Protein AF-A0A1F8RJN8-F1 (afdb_monomer_lite)

Secondary structure (DSSP, 8-state):
---------------PPPP---HHHHHHHHHHHHHHHHHHHHHHHHH---HHHHHHHHHHHHHHHHHHHSS----EE-HHHHHHHHHTT--HHHHHHHHHHHHHHHHHHHHHTTTTGGGGGS-HHHHHHHHHHHHHHHHHHHHHHHHS--SSS--EEEETTEEEEHHHHHHHHHHHHHHHHHHH-GGGHHHHHHHHHHHHHHHHH-SPP---------SSPPPPPHHHHHHHIIIIIHHHHHHIIIIIIIIHHHHHHHHHGGGGGG--HHHHHHHHHHHHHHHHHHT---EE--HHHHHTT-

Sequence (302 aa):
MQTKARVPTFERASSLPRPRFTLAELSGAIADLGVLLPITLALVTLNGLNATSALVGVGLVYFLTAFVYRLPVPVQPLKSLASTALALGLSVQVIAAGAWWMAAVLGLIALTNLARPLAGLFPRAVVRGIQLGLGALLVVSAWKMVFGQDASLTESVTLPGFSLPWTIVVAVGALLLLLLTLWRWPSVSGLVVVLFGVGVAVYVHGVPHLELSPAWPVLLAPFPRAADFWAALTLLALPQVPLTLANAVYATSDAAQQYFKEQAVRVTPRRLTATMAVGNILAAATGGVPVCHGSGGLTAHY

Structure (mmCIF, N/CA/C/O backbone):
data_AF-A0A1F8RJN8-F1
#
_entry.id   AF-A0A1F8RJN8-F1
#
loop_
_atom_site.group_PDB
_atom_site.id
_atom_site.type_symbol
_atom_site.label_atom_id
_atom_site.label_alt_id
_atom_site.label_comp_id
_atom_site.label_asym_id
_atom_site.label_entity_id
_atom_site.label_seq_id
_atom_site.pdbx_PDB_ins_code
_atom_site.Cartn_x
_atom_site.Cartn_y
_atom_site.Cartn_z
_atom_site.occupancy
_atom_site.B_iso_or_equiv
_atom_site.auth_seq_id
_atom_site.auth_comp_id
_atom_site.auth_asym_id
_atom_site.auth_atom_id
_atom_site.pdbx_PDB_model_num
ATOM 1 N N . MET A 1 1 ? -29.986 29.908 41.074 1.00 40.88 1 MET A N 1
ATOM 2 C CA . MET A 1 1 ? -29.911 29.839 39.597 1.00 40.88 1 MET A CA 1
ATOM 3 C C . MET A 1 1 ? -28.929 28.737 39.217 1.00 40.88 1 MET A C 1
ATOM 5 O O . MET A 1 1 ? -27.731 28.963 39.256 1.00 40.88 1 MET A O 1
ATOM 9 N N . GLN A 1 2 ? -29.421 27.522 38.959 1.00 36.16 2 GLN A N 1
ATOM 10 C CA . GLN A 1 2 ? -28.605 26.400 38.484 1.00 36.16 2 GLN A CA 1
ATOM 11 C C . GLN A 1 2 ? -28.700 26.342 36.957 1.00 36.16 2 GLN A C 1
ATOM 13 O O . GLN A 1 2 ? -29.763 26.072 36.398 1.00 36.16 2 GLN A O 1
ATOM 18 N N . THR A 1 3 ? -27.595 26.625 36.278 1.00 40.69 3 THR A N 1
ATOM 19 C CA . THR A 1 3 ? -27.439 26.455 34.835 1.00 40.69 3 THR A CA 1
ATOM 20 C C . THR A 1 3 ? -27.337 24.963 34.521 1.00 40.69 3 THR A C 1
ATOM 22 O O . THR A 1 3 ? -26.289 24.343 34.677 1.00 40.69 3 THR A O 1
ATOM 25 N N . LYS A 1 4 ? -28.452 24.361 34.085 1.00 39.91 4 LYS A N 1
ATOM 26 C CA . LYS A 1 4 ? -28.455 23.031 33.460 1.00 39.91 4 LYS A CA 1
ATOM 27 C C . LYS A 1 4 ? -27.542 23.069 32.232 1.00 39.91 4 LYS A C 1
ATOM 29 O O . LYS A 1 4 ? -27.872 23.717 31.239 1.00 39.91 4 LYS A O 1
ATOM 34 N N . ALA A 1 5 ? -26.415 22.367 32.299 1.00 44.97 5 ALA A N 1
ATOM 35 C CA . ALA A 1 5 ? -25.588 22.081 31.137 1.00 44.97 5 ALA A CA 1
ATOM 36 C C . ALA A 1 5 ? -26.444 21.335 30.099 1.00 44.97 5 ALA A C 1
ATOM 38 O O . ALA A 1 5 ? -26.963 20.250 30.372 1.00 44.97 5 ALA A O 1
ATOM 39 N N . ARG A 1 6 ? -26.639 21.941 28.921 1.00 39.12 6 ARG A N 1
ATOM 40 C CA . ARG A 1 6 ? -27.252 21.264 27.775 1.00 39.12 6 ARG A CA 1
ATOM 41 C C . ARG A 1 6 ? -26.348 20.103 27.384 1.00 39.12 6 ARG A C 1
ATOM 43 O O . ARG A 1 6 ? -25.230 20.315 26.927 1.00 39.12 6 ARG A O 1
ATOM 50 N N . VAL A 1 7 ? -26.857 18.887 27.544 1.00 44.22 7 VAL A N 1
ATOM 51 C CA . VAL A 1 7 ? -26.329 17.710 26.854 1.00 44.22 7 VAL A CA 1
ATOM 52 C C . VAL A 1 7 ? -26.398 18.015 25.352 1.00 44.22 7 VAL A C 1
ATOM 54 O O . VAL A 1 7 ? -27.486 18.357 24.880 1.00 44.22 7 VAL A O 1
ATOM 57 N N . PRO A 1 8 ? -25.288 17.961 24.596 1.00 39.50 8 PRO A N 1
ATOM 58 C CA . PRO A 1 8 ? -25.350 18.134 23.156 1.00 39.50 8 PRO A CA 1
ATOM 59 C C . PRO A 1 8 ? -26.167 16.975 22.587 1.00 39.50 8 PRO A C 1
ATOM 61 O O . PRO A 1 8 ? -25.782 15.809 22.667 1.00 39.50 8 PRO A O 1
ATOM 64 N N . THR A 1 9 ? -27.343 17.294 22.060 1.00 39.69 9 THR A N 1
ATOM 65 C CA . THR A 1 9 ? -28.120 16.385 21.230 1.00 39.69 9 THR A CA 1
ATOM 66 C C . THR A 1 9 ? -27.286 16.073 20.000 1.00 39.69 9 THR A C 1
ATOM 68 O O . THR A 1 9 ? -27.082 16.948 19.163 1.00 39.69 9 THR A O 1
ATOM 71 N N . PHE A 1 10 ? -26.785 14.842 19.908 1.00 43.06 10 PHE A N 1
ATOM 72 C CA . PHE A 1 10 ? -26.261 14.296 18.663 1.00 43.06 10 PHE A CA 1
ATOM 73 C C . PHE A 1 10 ? -27.402 14.317 17.643 1.00 43.06 10 PHE A C 1
ATOM 75 O O . PHE A 1 10 ? -28.311 13.484 17.700 1.00 43.06 10 PHE A O 1
ATOM 82 N N . GLU A 1 11 ? -27.393 15.310 16.754 1.00 43.03 11 GLU A N 1
ATOM 83 C CA . GLU A 1 11 ? -28.232 15.299 15.564 1.00 43.03 11 GLU A CA 1
ATOM 84 C C . GLU A 1 11 ? -27.998 13.974 14.834 1.00 43.03 11 GLU A C 1
ATOM 86 O O 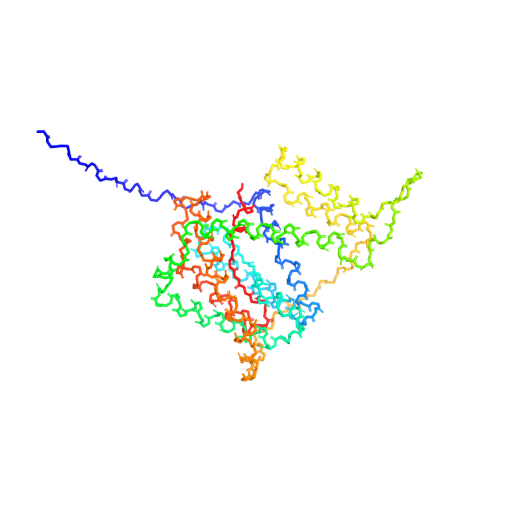. GLU A 1 11 ? -26.868 13.499 14.686 1.00 43.03 11 GLU A O 1
ATOM 91 N N . ARG A 1 12 ? -29.100 13.314 14.466 1.00 42.97 12 ARG A N 1
ATOM 92 C CA . ARG A 1 12 ? -29.077 12.039 13.750 1.00 42.97 12 ARG A CA 1
ATOM 93 C C . ARG A 1 12 ? -28.158 12.174 12.545 1.00 42.97 12 ARG A C 1
ATOM 95 O O . ARG A 1 12 ? -28.370 13.071 11.736 1.00 42.97 12 ARG A O 1
ATOM 102 N N . ALA A 1 13 ? -27.205 11.246 12.451 1.00 43.97 13 ALA A N 1
ATOM 103 C CA . ALA A 1 13 ? -26.274 11.075 11.346 1.00 43.97 13 ALA A CA 1
ATOM 104 C C . ALA A 1 13 ? -26.869 11.575 10.024 1.00 43.97 13 ALA A C 1
ATOM 106 O O . ALA A 1 13 ? -27.810 10.981 9.484 1.00 43.97 13 ALA A O 1
ATOM 107 N N . SER A 1 14 ? -26.307 12.682 9.543 1.00 51.75 14 SER A N 1
ATOM 108 C CA . SER A 1 14 ? -26.519 13.183 8.196 1.00 51.75 14 SER A CA 1
ATOM 109 C C . SER A 1 14 ? -26.343 12.019 7.213 1.00 51.75 14 SER A C 1
ATOM 111 O O . SER A 1 14 ? -25.462 11.168 7.361 1.00 51.75 14 SER A O 1
ATOM 113 N N . SER A 1 15 ? -27.275 11.901 6.266 1.00 58.50 15 SER A N 1
ATOM 114 C CA . SER A 1 15 ? -27.345 10.792 5.313 1.00 58.50 15 SER A CA 1
ATOM 115 C C . SER A 1 15 ? -25.970 10.485 4.715 1.00 58.50 15 SER A C 1
ATOM 117 O O . SER A 1 15 ? -25.320 11.390 4.191 1.00 58.50 15 SER A O 1
ATOM 119 N N . LEU A 1 16 ? -25.551 9.216 4.775 1.00 59.03 16 LEU A N 1
ATOM 120 C CA . LEU A 1 16 ? -24.288 8.751 4.192 1.00 59.03 16 LEU A CA 1
ATOM 121 C C . LEU A 1 16 ? -24.146 9.268 2.748 1.00 59.03 16 LEU A C 1
ATOM 123 O O . LEU A 1 16 ? -25.136 9.229 2.006 1.00 59.03 16 LEU A O 1
ATOM 127 N N . PRO A 1 17 ? -22.953 9.739 2.343 1.00 65.31 17 PRO A N 1
ATOM 128 C CA . PRO A 1 17 ? -22.745 10.302 1.016 1.00 65.31 17 PRO A CA 1
ATOM 129 C C . PRO A 1 17 ? -23.160 9.293 -0.062 1.00 65.31 17 PRO A C 1
ATOM 131 O O . PRO A 1 17 ? -22.843 8.103 0.012 1.00 65.31 17 PRO A O 1
ATOM 134 N N . ARG A 1 18 ? -23.913 9.767 -1.060 1.00 72.75 18 ARG A N 1
ATOM 135 C CA . ARG A 1 18 ? -24.246 8.963 -2.243 1.00 72.75 18 ARG A CA 1
ATOM 136 C C . ARG A 1 18 ? -22.978 8.752 -3.078 1.00 72.75 18 ARG A C 1
ATOM 138 O O . ARG A 1 18 ? -22.194 9.697 -3.172 1.00 72.75 18 ARG A O 1
ATOM 145 N N . PRO A 1 19 ? -22.790 7.576 -3.703 1.00 74.12 19 PRO A N 1
ATOM 146 C CA . PRO A 1 19 ? -21.681 7.364 -4.626 1.00 74.12 19 PRO A CA 1
ATOM 147 C C . PRO A 1 19 ? -21.745 8.393 -5.760 1.00 74.12 19 PRO A C 1
ATOM 149 O O . PRO A 1 19 ? -22.821 8.679 -6.292 1.00 74.12 19 PRO A O 1
ATOM 152 N N . ARG A 1 20 ? -20.592 8.973 -6.096 1.00 81.69 20 ARG A N 1
ATOM 153 C CA . ARG A 1 20 ? -20.424 9.954 -7.171 1.00 81.69 20 ARG A CA 1
ATOM 154 C C . ARG A 1 20 ? -19.393 9.408 -8.151 1.00 81.69 20 ARG A C 1
ATOM 156 O O . ARG A 1 20 ? -18.398 8.836 -7.732 1.00 81.69 20 ARG A O 1
ATOM 163 N N . PHE A 1 21 ? -19.625 9.610 -9.441 1.00 86.06 21 PHE A N 1
ATOM 164 C CA . PHE A 1 21 ? -18.691 9.230 -10.500 1.00 86.06 21 PHE A CA 1
ATOM 165 C C . PHE A 1 21 ? -18.279 10.501 -11.236 1.00 86.06 21 PHE A C 1
ATOM 167 O O . PHE A 1 21 ? -18.888 10.888 -12.228 1.00 86.06 21 PHE A O 1
ATOM 174 N N . THR A 1 22 ? -17.307 11.216 -10.670 1.00 91.19 22 THR A N 1
ATOM 175 C CA . THR A 1 22 ? -16.787 12.469 -11.232 1.00 91.19 22 THR A CA 1
ATOM 176 C C . THR A 1 22 ? -15.331 12.296 -11.646 1.00 91.19 22 THR A C 1
ATOM 178 O O . THR A 1 22 ? -14.661 11.363 -11.205 1.00 91.19 22 THR A O 1
ATOM 181 N N . LEU A 1 23 ? -14.810 13.225 -12.452 1.00 90.19 23 LEU A N 1
ATOM 182 C CA . LEU A 1 23 ? -13.378 13.259 -12.771 1.00 90.19 23 LEU A CA 1
ATOM 183 C C . LEU A 1 23 ? -12.503 13.412 -11.519 1.00 90.19 23 LEU A C 1
ATOM 185 O O . LEU A 1 23 ? -11.383 12.916 -11.509 1.00 90.19 23 LEU A O 1
ATOM 189 N N . ALA A 1 24 ? -13.024 14.044 -10.463 1.00 88.88 24 ALA A N 1
ATOM 190 C CA . ALA A 1 24 ? -12.327 14.150 -9.187 1.00 88.88 24 ALA A CA 1
ATOM 191 C C . ALA A 1 24 ? -12.186 12.784 -8.500 1.00 88.88 24 ALA A C 1
ATOM 193 O O . ALA A 1 24 ? -11.099 12.418 -8.067 1.00 88.88 24 ALA A O 1
ATOM 194 N N . GLU A 1 25 ? -13.262 11.993 -8.478 1.00 89.06 25 GLU A N 1
ATOM 195 C CA . GLU A 1 25 ? -13.245 10.631 -7.925 1.00 89.06 25 GLU A CA 1
ATOM 196 C C . GLU A 1 25 ? -12.337 9.703 -8.739 1.00 89.06 25 GLU A C 1
ATOM 198 O O . GLU A 1 25 ? -11.581 8.919 -8.169 1.00 89.06 25 GLU A O 1
ATOM 203 N N . LEU A 1 26 ? -12.354 9.831 -10.071 1.00 91.56 26 LEU A N 1
ATOM 204 C CA . LEU A 1 26 ? -11.447 9.089 -10.947 1.00 91.56 26 LEU A CA 1
ATOM 205 C C . LEU A 1 26 ? -9.981 9.479 -10.707 1.00 91.56 26 LEU A C 1
ATOM 207 O O . LEU A 1 26 ? -9.119 8.608 -10.621 1.00 91.56 26 LEU A O 1
ATOM 211 N N . SER A 1 27 ? -9.700 10.778 -10.582 1.00 91.75 27 SER A N 1
ATOM 212 C CA . SER A 1 27 ? -8.359 11.282 -10.283 1.00 91.75 27 SER A CA 1
ATOM 213 C C . SER A 1 27 ? -7.857 10.783 -8.931 1.00 91.75 27 SER A C 1
ATOM 215 O O . SER A 1 27 ? -6.722 10.321 -8.847 1.00 91.75 27 SER A O 1
ATOM 217 N N . GLY A 1 28 ? -8.703 10.807 -7.896 1.00 89.25 28 GLY A N 1
ATOM 218 C CA . GLY A 1 28 ? -8.364 10.267 -6.579 1.00 89.25 28 GLY A CA 1
ATOM 219 C C . GLY A 1 28 ? -8.100 8.762 -6.607 1.00 89.25 28 GLY A C 1
ATOM 220 O O . GLY A 1 28 ? -7.087 8.311 -6.078 1.00 89.25 28 GLY A O 1
ATOM 221 N N . ALA A 1 29 ? -8.936 7.997 -7.319 1.00 89.69 29 ALA A N 1
ATOM 222 C CA . ALA A 1 29 ? -8.738 6.559 -7.492 1.00 89.69 29 ALA A CA 1
ATOM 223 C C . ALA A 1 29 ? -7.402 6.238 -8.185 1.00 89.69 29 ALA A C 1
ATOM 225 O O . ALA A 1 29 ? -6.675 5.352 -7.747 1.00 89.69 29 ALA A O 1
ATOM 226 N N . ILE A 1 30 ? -7.043 6.982 -9.236 1.00 90.50 30 ILE A N 1
ATOM 227 C CA . ILE A 1 30 ? -5.757 6.825 -9.930 1.00 90.50 30 ILE A CA 1
ATOM 228 C C . ILE A 1 30 ? -4.582 7.226 -9.033 1.00 90.50 30 ILE A C 1
ATOM 230 O O . ILE A 1 30 ? -3.553 6.553 -9.031 1.00 90.50 30 ILE A O 1
ATOM 234 N N . ALA A 1 31 ? -4.725 8.293 -8.248 1.00 87.50 31 ALA A N 1
ATOM 235 C CA . ALA A 1 31 ? -3.690 8.727 -7.319 1.00 87.50 31 ALA A CA 1
ATOM 236 C C . ALA A 1 31 ? -3.428 7.690 -6.207 1.00 87.50 31 ALA A C 1
ATOM 238 O O . ALA A 1 31 ? -2.269 7.448 -5.866 1.00 87.50 31 ALA A O 1
ATOM 239 N N . ASP A 1 32 ? -4.460 7.011 -5.694 1.00 88.19 32 ASP A N 1
ATOM 240 C CA . ASP A 1 32 ? -4.301 5.925 -4.713 1.00 88.19 32 ASP A CA 1
ATOM 241 C C . ASP A 1 32 ? -3.524 4.716 -5.279 1.00 88.19 32 ASP A C 1
ATOM 243 O O . ASP A 1 32 ? -2.727 4.075 -4.582 1.00 88.19 32 ASP A O 1
ATOM 247 N N . LEU A 1 33 ? -3.650 4.456 -6.587 1.00 88.19 33 LEU A N 1
ATOM 248 C CA . LEU A 1 33 ? -2.875 3.415 -7.270 1.00 88.19 33 LEU A CA 1
ATOM 249 C C . LEU A 1 33 ? -1.367 3.713 -7.336 1.00 88.19 33 LEU A C 1
ATOM 251 O O . LEU A 1 33 ? -0.586 2.792 -7.585 1.00 88.19 33 LEU A O 1
ATOM 255 N N . GLY A 1 34 ? -0.937 4.953 -7.076 1.00 81.81 34 GLY A N 1
ATOM 256 C CA . GLY A 1 34 ? 0.450 5.399 -7.245 1.00 81.81 34 GLY A CA 1
ATOM 257 C C . GLY A 1 34 ? 1.484 4.619 -6.426 1.00 81.81 34 GLY A C 1
ATOM 258 O O . GLY A 1 34 ? 2.622 4.476 -6.859 1.00 81.81 34 GLY A O 1
ATOM 259 N N . VAL A 1 35 ? 1.102 4.061 -5.272 1.00 81.56 35 VAL A N 1
ATOM 260 C CA . VAL A 1 35 ? 1.973 3.169 -4.474 1.00 81.56 35 VAL A CA 1
ATOM 261 C C . VAL A 1 35 ? 1.685 1.696 -4.756 1.00 81.56 35 VAL A C 1
ATOM 263 O O . VAL A 1 35 ? 2.583 0.854 -4.701 1.00 81.56 35 VAL A O 1
ATOM 266 N N . LEU A 1 36 ? 0.430 1.376 -5.060 1.00 90.06 36 LEU A N 1
ATOM 267 C CA . LEU A 1 36 ? -0.019 0.015 -5.312 1.00 90.06 36 LEU A CA 1
ATOM 268 C C . LEU A 1 36 ? 0.649 -0.575 -6.550 1.00 90.06 36 LEU A C 1
ATOM 270 O O . LEU A 1 36 ? 1.191 -1.678 -6.464 1.00 90.06 36 LEU A O 1
ATOM 274 N N . LEU A 1 37 ? 0.624 0.146 -7.675 1.00 90.12 37 LEU A N 1
ATOM 275 C CA . LEU A 1 37 ? 1.119 -0.366 -8.951 1.00 90.12 37 LEU A CA 1
ATOM 276 C C . LEU A 1 37 ? 2.627 -0.639 -8.914 1.00 90.12 37 LEU A C 1
ATOM 278 O O . LEU A 1 37 ? 2.989 -1.778 -9.198 1.00 90.12 37 LEU A O 1
ATOM 282 N N . PRO A 1 38 ? 3.512 0.291 -8.496 1.00 87.75 38 PRO A N 1
ATOM 283 C CA . PRO A 1 38 ? 4.949 0.018 -8.490 1.00 87.75 38 PRO A CA 1
ATOM 284 C C . PRO A 1 38 ? 5.331 -1.175 -7.609 1.00 87.75 38 PRO A C 1
ATOM 286 O O . PRO A 1 38 ? 6.098 -2.031 -8.039 1.00 87.75 38 PRO A O 1
ATOM 289 N N . ILE A 1 39 ? 4.763 -1.276 -6.400 1.00 91.00 39 ILE A N 1
ATOM 290 C CA . ILE A 1 39 ? 5.074 -2.382 -5.483 1.00 91.00 39 ILE A CA 1
ATOM 291 C C . ILE A 1 39 ? 4.545 -3.710 -6.031 1.00 91.00 39 ILE A C 1
ATOM 293 O O . ILE A 1 39 ? 5.251 -4.715 -5.999 1.00 91.00 39 ILE A O 1
ATOM 297 N N . THR A 1 40 ? 3.310 -3.725 -6.536 1.00 95.06 40 THR A N 1
ATOM 298 C CA . THR A 1 40 ? 2.701 -4.952 -7.067 1.00 95.06 40 THR A CA 1
ATOM 299 C C . THR A 1 40 ? 3.445 -5.429 -8.307 1.00 95.06 40 THR A C 1
ATOM 301 O O . THR A 1 40 ? 3.767 -6.608 -8.394 1.00 95.06 40 THR A O 1
ATOM 304 N N . LEU A 1 41 ? 3.777 -4.523 -9.232 1.00 93.12 41 LEU A N 1
ATOM 305 C CA . LEU A 1 41 ? 4.552 -4.849 -10.427 1.00 93.12 41 LEU A CA 1
ATOM 306 C C . LEU A 1 41 ? 5.936 -5.386 -10.060 1.00 93.12 41 LEU A C 1
ATOM 308 O O . LEU A 1 41 ? 6.321 -6.421 -10.589 1.00 93.12 41 LEU A O 1
ATOM 312 N N . ALA A 1 42 ? 6.640 -4.758 -9.113 1.00 92.31 42 ALA A N 1
ATOM 313 C CA . ALA A 1 42 ? 7.940 -5.241 -8.653 1.00 92.31 42 ALA A CA 1
ATOM 314 C C . ALA A 1 42 ? 7.853 -6.648 -8.039 1.00 92.31 42 ALA A C 1
ATOM 316 O O . ALA A 1 42 ? 8.686 -7.502 -8.315 1.00 92.31 42 ALA A O 1
ATOM 317 N N . LEU A 1 43 ? 6.824 -6.924 -7.236 1.00 95.75 43 LEU A N 1
ATOM 318 C CA . LEU A 1 43 ? 6.611 -8.250 -6.655 1.00 95.75 43 LEU A CA 1
ATOM 319 C C . LEU A 1 43 ? 6.263 -9.310 -7.713 1.00 95.75 43 LEU A C 1
ATOM 321 O O . LEU A 1 43 ? 6.690 -10.459 -7.604 1.00 95.75 43 LEU A O 1
ATOM 325 N N . VAL A 1 44 ? 5.495 -8.939 -8.737 1.00 96.44 44 VAL A N 1
ATOM 326 C CA . VAL A 1 44 ? 5.182 -9.819 -9.871 1.00 96.44 44 VAL A CA 1
ATOM 327 C C . VAL A 1 44 ? 6.453 -10.148 -10.651 1.00 96.44 44 VAL A C 1
ATOM 329 O O . VAL A 1 44 ? 6.725 -11.318 -10.904 1.00 96.44 44 VAL A O 1
ATOM 332 N N . THR A 1 45 ? 7.249 -9.139 -11.006 1.00 95.38 45 THR A N 1
ATOM 333 C CA . THR A 1 45 ? 8.417 -9.318 -11.878 1.00 95.38 45 THR A CA 1
ATOM 334 C C . THR A 1 45 ? 9.618 -9.924 -11.161 1.00 95.38 45 THR A C 1
ATOM 336 O O . THR A 1 45 ? 10.328 -10.723 -11.763 1.00 95.38 45 THR A O 1
ATOM 339 N N . LEU A 1 46 ? 9.852 -9.573 -9.891 1.00 94.31 46 LEU A N 1
ATOM 340 C CA . LEU A 1 46 ? 11.060 -9.971 -9.157 1.00 94.31 46 LEU A CA 1
ATOM 341 C C . LEU A 1 46 ? 10.847 -11.164 -8.221 1.00 94.31 46 LEU A C 1
ATOM 343 O O . LEU A 1 46 ? 11.764 -11.960 -8.043 1.00 94.31 46 LEU A O 1
ATOM 347 N N . ASN A 1 47 ? 9.657 -11.320 -7.632 1.00 96.19 47 ASN A N 1
ATOM 348 C CA . ASN A 1 47 ? 9.353 -12.438 -6.728 1.00 96.19 47 ASN A CA 1
ATOM 349 C C . ASN A 1 47 ? 8.452 -13.507 -7.367 1.00 96.19 47 ASN A C 1
ATOM 351 O O . ASN A 1 47 ? 8.225 -14.548 -6.752 1.00 96.19 47 ASN A O 1
ATOM 355 N N . GLY A 1 48 ? 7.931 -13.271 -8.576 1.00 95.25 48 GLY A N 1
ATOM 356 C CA . GLY A 1 48 ? 7.091 -14.231 -9.296 1.00 95.25 48 GLY A CA 1
ATOM 357 C C . GLY A 1 48 ? 5.654 -14.320 -8.776 1.00 95.25 48 GLY A C 1
ATOM 358 O O . GLY A 1 48 ? 5.004 -15.354 -8.938 1.00 95.25 48 GLY A O 1
ATOM 359 N N . LEU A 1 49 ? 5.145 -13.266 -8.126 1.00 95.44 49 LEU A N 1
ATOM 360 C CA . LEU A 1 49 ? 3.735 -13.201 -7.737 1.00 95.44 49 LEU A CA 1
ATOM 361 C C . LEU A 1 49 ? 2.825 -13.238 -8.976 1.00 95.44 49 LEU A C 1
ATOM 363 O O . LEU A 1 49 ? 3.123 -12.638 -10.007 1.00 95.44 49 LEU A O 1
ATOM 367 N N . ASN A 1 50 ? 1.678 -13.911 -8.875 1.00 94.44 50 ASN A N 1
ATOM 368 C CA . ASN A 1 50 ? 0.723 -13.953 -9.978 1.00 94.44 50 ASN A CA 1
ATOM 369 C C . ASN A 1 50 ? -0.006 -12.602 -10.102 1.00 94.44 50 ASN A C 1
ATOM 371 O O . ASN A 1 50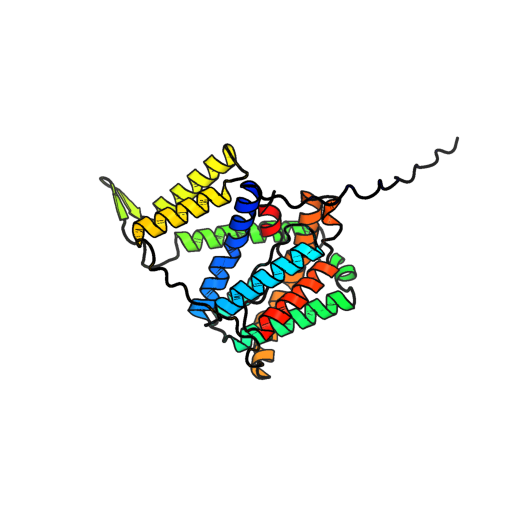 ? -0.732 -12.193 -9.193 1.00 94.44 50 ASN A O 1
ATOM 375 N N . ALA A 1 51 ? 0.167 -11.920 -11.239 1.00 94.69 51 ALA A N 1
ATOM 376 C CA . ALA A 1 51 ? -0.414 -10.598 -11.482 1.00 94.69 51 ALA A CA 1
ATOM 377 C C . ALA A 1 51 ? -1.948 -10.594 -11.382 1.00 94.69 51 ALA A C 1
ATOM 379 O O . ALA A 1 51 ? -2.527 -9.709 -10.750 1.00 94.69 51 ALA A O 1
ATOM 380 N N . THR A 1 52 ? -2.600 -11.610 -11.953 1.00 95.06 52 THR A N 1
ATOM 381 C CA . THR A 1 52 ? -4.060 -11.746 -11.943 1.00 95.06 52 THR A CA 1
ATOM 382 C C . THR A 1 52 ? -4.586 -11.903 -10.521 1.00 95.06 52 THR A C 1
ATOM 384 O O . THR A 1 52 ? -5.464 -11.148 -10.109 1.00 95.06 52 THR A O 1
ATOM 387 N N . SER A 1 53 ? -4.015 -12.816 -9.730 1.00 95.19 53 SER A N 1
ATOM 388 C CA . SER A 1 53 ? -4.360 -12.998 -8.316 1.00 95.19 53 SER A CA 1
ATOM 389 C C . SER A 1 53 ? -4.129 -11.733 -7.496 1.00 95.19 53 SER A C 1
ATOM 391 O O . SER A 1 53 ? -4.950 -11.401 -6.643 1.00 95.19 53 SER A O 1
ATOM 393 N N . ALA A 1 54 ? -3.030 -11.015 -7.741 1.00 95.44 54 ALA A N 1
ATOM 394 C CA . ALA A 1 54 ? -2.722 -9.787 -7.021 1.00 95.44 54 ALA A CA 1
ATOM 395 C C . ALA A 1 54 ? -3.757 -8.686 -7.301 1.00 95.44 54 ALA A C 1
ATOM 397 O O . ALA A 1 54 ? -4.336 -8.142 -6.360 1.00 95.44 54 ALA A O 1
ATOM 398 N N . LEU A 1 55 ? -4.034 -8.389 -8.574 1.00 95.00 55 LEU A N 1
ATOM 399 C CA . LEU A 1 55 ? -4.948 -7.312 -8.964 1.00 95.00 55 LEU A CA 1
ATOM 400 C C . LEU A 1 55 ? -6.412 -7.646 -8.660 1.00 95.00 55 LEU A C 1
ATOM 402 O O . LEU A 1 55 ? -7.127 -6.806 -8.111 1.00 95.00 55 LEU A O 1
ATOM 406 N N . VAL A 1 56 ? -6.854 -8.875 -8.950 1.00 95.00 56 VAL A N 1
ATOM 407 C CA . VAL A 1 56 ? -8.215 -9.322 -8.611 1.00 95.00 56 VAL A CA 1
ATOM 408 C C . VAL A 1 56 ? -8.400 -9.347 -7.096 1.00 95.00 56 VAL A C 1
ATOM 410 O O . VAL A 1 56 ? -9.405 -8.841 -6.603 1.00 95.00 56 VAL A O 1
ATOM 413 N N . GLY A 1 57 ? -7.423 -9.864 -6.344 1.00 95.19 57 GLY A N 1
ATOM 414 C CA . GLY A 1 57 ? -7.467 -9.892 -4.882 1.00 95.19 57 GLY A CA 1
ATOM 415 C C . GLY A 1 57 ? -7.609 -8.492 -4.283 1.00 95.19 57 GLY A C 1
ATOM 416 O O . GLY A 1 57 ? -8.513 -8.244 -3.489 1.00 95.19 57 GLY A O 1
ATOM 417 N N . VAL A 1 58 ? -6.780 -7.546 -4.726 1.00 95.88 58 VAL A N 1
ATOM 418 C CA . VAL A 1 58 ? -6.880 -6.133 -4.331 1.00 95.88 58 VAL A CA 1
ATOM 419 C C . VAL A 1 58 ? -8.250 -5.544 -4.685 1.00 95.88 58 VAL A C 1
ATOM 421 O O . VAL A 1 58 ? -8.879 -4.916 -3.833 1.00 95.88 58 VAL A O 1
ATOM 424 N N . GLY A 1 59 ? -8.748 -5.776 -5.904 1.00 95.50 59 GLY A N 1
ATOM 425 C CA . GLY A 1 59 ? -10.061 -5.299 -6.349 1.00 95.50 59 GLY A CA 1
ATOM 426 C C . GLY A 1 59 ? -11.218 -5.839 -5.501 1.00 95.50 59 GLY A C 1
ATOM 427 O O . GLY A 1 59 ? -12.103 -5.085 -5.099 1.00 95.50 59 GLY A O 1
ATOM 428 N N . LEU A 1 60 ? -11.187 -7.125 -5.147 1.00 96.06 60 LEU A N 1
ATOM 429 C CA . LEU A 1 60 ? -12.172 -7.741 -4.252 1.00 96.06 60 LEU A CA 1
ATOM 430 C C . LEU A 1 60 ? -12.148 -7.114 -2.853 1.00 96.06 60 LEU A C 1
ATOM 432 O O . LEU A 1 60 ? -13.203 -6.881 -2.257 1.00 96.06 60 LEU A O 1
ATOM 436 N N . VAL A 1 61 ? -10.963 -6.782 -2.339 1.00 96.75 61 VAL A N 1
ATOM 437 C CA . VAL A 1 61 ? -10.845 -6.073 -1.061 1.00 96.75 61 VAL A CA 1
ATOM 438 C C . VAL A 1 61 ? -11.355 -4.635 -1.185 1.00 96.75 61 VAL A C 1
ATOM 440 O O . VAL A 1 61 ? -12.020 -4.178 -0.262 1.00 96.75 61 VAL A O 1
ATOM 443 N N . TYR A 1 62 ? -11.160 -3.942 -2.313 1.00 95.38 62 TYR A N 1
ATOM 444 C CA . TYR A 1 62 ? -11.797 -2.636 -2.548 1.00 95.38 62 TYR A CA 1
ATOM 445 C C . TYR A 1 62 ? -13.325 -2.716 -2.539 1.00 95.38 62 TYR A C 1
ATOM 447 O O . TYR A 1 62 ? -13.984 -1.859 -1.951 1.00 95.38 62 TYR A O 1
ATOM 455 N N . PHE A 1 63 ? -13.914 -3.756 -3.134 1.00 95.75 63 PHE A N 1
ATOM 456 C CA . PHE A 1 63 ? -15.358 -3.969 -3.025 1.00 95.75 63 PHE A CA 1
ATOM 457 C C . PHE A 1 63 ? -15.776 -4.156 -1.564 1.00 95.75 63 PHE A C 1
ATOM 459 O O . PHE A 1 63 ? -16.706 -3.495 -1.097 1.00 95.75 63 PHE A O 1
ATOM 466 N N . LEU A 1 64 ? -15.054 -4.990 -0.807 1.00 96.12 64 LEU A N 1
ATOM 467 C CA . LEU A 1 64 ? -15.294 -5.166 0.626 1.00 96.12 64 LEU A CA 1
ATOM 468 C C . LEU A 1 64 ? -15.225 -3.828 1.383 1.00 96.12 64 LEU A C 1
ATOM 470 O O . LEU A 1 64 ? -16.142 -3.512 2.148 1.00 96.12 64 LEU A O 1
ATOM 474 N N . THR A 1 65 ? -14.178 -3.025 1.176 1.00 94.44 65 THR A N 1
ATOM 475 C CA . THR A 1 65 ? -14.018 -1.735 1.866 1.00 94.44 65 THR A CA 1
ATOM 476 C C . THR A 1 65 ? -15.113 -0.746 1.475 1.00 94.44 65 THR A C 1
ATOM 478 O O . THR A 1 65 ? -15.655 -0.073 2.356 1.00 94.44 65 THR A O 1
ATOM 481 N N . ALA A 1 66 ? -15.523 -0.711 0.205 1.00 92.50 66 ALA A N 1
ATOM 482 C CA . ALA A 1 66 ? -16.612 0.138 -0.266 1.00 92.50 66 ALA A CA 1
ATOM 483 C C . ALA A 1 66 ? -17.929 -0.151 0.479 1.00 92.50 66 ALA A C 1
ATOM 485 O O . ALA A 1 66 ? -18.588 0.776 0.963 1.00 92.50 66 ALA A O 1
ATOM 486 N N . PHE A 1 67 ? -18.288 -1.428 0.660 1.00 92.69 67 PHE A N 1
ATOM 487 C CA . PHE A 1 67 ? -19.501 -1.811 1.394 1.00 92.69 67 PHE A CA 1
ATOM 488 C C . PHE A 1 67 ? -19.395 -1.553 2.903 1.00 92.69 67 PHE A C 1
ATOM 490 O O . PHE A 1 67 ? -20.357 -1.080 3.524 1.00 92.69 67 PHE A O 1
ATOM 497 N N . VAL A 1 68 ? -18.234 -1.840 3.500 1.00 94.94 68 VAL A N 1
ATOM 498 C CA . VAL A 1 68 ? -18.012 -1.709 4.947 1.00 94.94 68 VAL A CA 1
ATOM 499 C C . VAL A 1 68 ? -17.962 -0.241 5.374 1.00 94.94 68 VAL A C 1
ATOM 501 O O . VAL A 1 68 ? -18.659 0.152 6.318 1.00 94.94 68 VAL A O 1
ATOM 504 N N . TYR A 1 69 ? -17.162 0.579 4.692 1.00 94.06 69 TYR A N 1
ATOM 505 C CA . TYR A 1 69 ? -16.859 1.943 5.126 1.00 94.06 69 TYR A CA 1
ATOM 506 C C . TYR A 1 69 ? -17.735 3.002 4.480 1.00 94.06 69 TYR A C 1
ATOM 508 O O . TYR A 1 69 ? -18.046 3.984 5.150 1.00 94.06 69 TYR A O 1
ATOM 516 N N . ARG A 1 70 ? -18.166 2.800 3.226 1.00 90.69 70 ARG A N 1
ATOM 517 C CA . ARG A 1 70 ? -18.818 3.839 2.404 1.00 90.69 70 ARG A CA 1
ATOM 518 C C . ARG A 1 70 ? -18.008 5.139 2.330 1.00 90.69 70 ARG A C 1
ATOM 520 O O . ARG A 1 70 ? -18.568 6.227 2.269 1.00 90.69 70 ARG A O 1
ATOM 527 N N . LEU A 1 71 ? -16.692 4.983 2.367 1.00 90.06 71 LEU A N 1
ATOM 528 C CA . LEU A 1 71 ? -15.668 6.000 2.183 1.00 90.06 71 LEU A CA 1
ATOM 529 C C . LEU A 1 71 ? -14.540 5.363 1.364 1.00 90.06 71 LEU A C 1
ATOM 531 O O . LEU A 1 71 ? -14.413 4.132 1.408 1.00 90.06 71 LEU A O 1
ATOM 535 N N . PRO A 1 72 ? -13.727 6.157 0.650 1.00 89.25 72 PRO A N 1
ATOM 536 C CA . PRO A 1 72 ? -12.644 5.649 -0.185 1.00 89.25 72 PRO A CA 1
ATOM 537 C C . PRO A 1 72 ? -11.449 5.204 0.675 1.00 89.25 72 PRO A C 1
ATOM 539 O O . PRO A 1 72 ? -10.380 5.806 0.678 1.00 89.25 72 PRO A O 1
ATOM 542 N N . VAL A 1 73 ? -11.654 4.164 1.486 1.00 93.44 73 VAL A N 1
ATOM 543 C CA . VAL A 1 73 ? -10.594 3.561 2.297 1.00 93.44 73 VAL A CA 1
ATOM 544 C C . VAL A 1 73 ? -9.702 2.738 1.366 1.00 93.44 73 VAL A C 1
ATOM 546 O O . VAL A 1 73 ? -10.187 1.752 0.798 1.00 93.44 73 VAL A O 1
ATOM 549 N N . PRO A 1 74 ? -8.418 3.107 1.227 1.00 92.38 74 PRO A N 1
ATOM 550 C CA . PRO A 1 74 ? -7.545 2.533 0.217 1.00 92.38 74 PRO A CA 1
ATOM 551 C C . PRO A 1 74 ? -7.149 1.100 0.557 1.00 92.38 74 PRO A C 1
ATOM 553 O O . PRO A 1 74 ? -7.145 0.694 1.725 1.00 92.38 74 PRO A O 1
ATOM 556 N N . VAL A 1 75 ? -6.762 0.343 -0.462 1.00 94.88 75 VAL A N 1
ATOM 557 C CA . VAL A 1 75 ? -6.226 -1.015 -0.343 1.00 94.88 75 VAL A CA 1
ATOM 558 C C . VAL A 1 75 ? -4.875 -1.041 -1.037 1.00 94.88 75 VAL A C 1
ATOM 560 O O . VAL A 1 75 ? -4.779 -0.886 -2.249 1.00 94.88 75 VAL A O 1
ATOM 563 N N . GLN A 1 76 ? -3.813 -1.221 -0.261 1.00 92.81 76 GLN A N 1
ATOM 564 C CA . GLN A 1 76 ? -2.438 -1.093 -0.737 1.00 92.81 76 GLN A CA 1
ATOM 565 C C . GLN A 1 76 ? -1.592 -2.283 -0.275 1.00 92.81 76 GLN A C 1
ATOM 567 O O . GLN A 1 76 ? -1.885 -2.855 0.773 1.00 92.81 76 GLN A O 1
ATOM 572 N N . PRO A 1 77 ? -0.511 -2.639 -0.987 1.00 94.25 77 PRO A N 1
ATOM 573 C CA . PRO A 1 77 ? 0.434 -3.644 -0.519 1.00 94.25 77 PRO A CA 1
ATOM 574 C C . PRO A 1 77 ? 1.059 -3.290 0.840 1.00 94.25 77 PRO A C 1
ATOM 576 O O . PRO A 1 77 ? 1.340 -2.120 1.134 1.00 94.25 77 PRO A O 1
ATOM 579 N N . LEU A 1 78 ? 1.326 -4.310 1.659 1.00 94.38 78 LEU A N 1
ATOM 580 C CA . LEU A 1 78 ? 2.044 -4.163 2.928 1.00 94.38 78 LEU A CA 1
ATOM 581 C C . LEU A 1 78 ? 3.487 -3.703 2.675 1.00 94.38 78 LEU A C 1
ATOM 583 O O . LEU A 1 78 ? 4.328 -4.475 2.231 1.00 94.38 78 LEU A O 1
ATOM 587 N N . LYS A 1 79 ? 3.771 -2.429 2.967 1.00 89.94 79 LYS A N 1
ATOM 588 C CA . LYS A 1 79 ? 5.006 -1.740 2.549 1.00 89.94 79 LYS A CA 1
ATOM 589 C C . LYS A 1 79 ? 6.295 -2.389 3.070 1.00 89.94 79 LYS A C 1
ATOM 591 O O . LYS A 1 79 ? 7.200 -2.631 2.280 1.00 89.94 79 LYS A O 1
ATOM 596 N N . SER A 1 80 ? 6.388 -2.672 4.373 1.00 90.31 80 SER A N 1
ATOM 597 C CA . SER A 1 80 ? 7.598 -3.283 4.952 1.00 90.31 80 SER A CA 1
ATOM 598 C C . SER A 1 80 ? 7.747 -4.728 4.499 1.00 90.31 80 SER A C 1
ATOM 600 O O . SER A 1 80 ? 8.844 -5.139 4.147 1.00 90.31 80 SER A O 1
ATOM 602 N N . LEU A 1 81 ? 6.645 -5.478 4.467 1.00 96.00 81 LEU A N 1
ATOM 603 C CA . LEU A 1 81 ? 6.632 -6.855 3.992 1.00 96.00 81 LEU A CA 1
ATOM 604 C C . LEU A 1 81 ? 7.114 -6.933 2.540 1.00 96.00 81 LEU A C 1
ATOM 606 O O . LEU A 1 81 ? 8.028 -7.695 2.240 1.00 96.00 81 LEU A O 1
ATOM 610 N N . ALA A 1 82 ? 6.538 -6.119 1.654 1.00 94.62 82 ALA A N 1
ATOM 611 C CA . ALA A 1 82 ? 6.900 -6.081 0.243 1.00 94.62 82 ALA A CA 1
ATOM 612 C C . ALA A 1 82 ? 8.353 -5.633 0.043 1.00 94.62 82 ALA A C 1
ATOM 614 O O . ALA A 1 82 ? 9.086 -6.273 -0.700 1.00 94.62 82 ALA A O 1
ATOM 615 N N . SER A 1 83 ? 8.793 -4.587 0.749 1.00 90.75 83 SER A N 1
ATOM 616 C CA . SER A 1 83 ? 10.183 -4.120 0.708 1.00 90.75 83 SER A CA 1
ATOM 617 C C . SER A 1 83 ? 11.169 -5.221 1.099 1.00 90.75 83 SER A C 1
ATOM 619 O O . SER A 1 83 ? 12.150 -5.433 0.394 1.00 90.75 83 SER A O 1
ATOM 621 N N . THR A 1 84 ? 10.930 -5.921 2.210 1.00 92.31 84 THR A N 1
ATOM 622 C CA . THR A 1 84 ? 11.811 -7.006 2.661 1.00 92.31 84 THR A CA 1
ATOM 623 C C . THR A 1 84 ? 11.777 -8.188 1.694 1.00 92.31 84 THR A C 1
ATOM 625 O O . THR A 1 84 ? 12.822 -8.759 1.392 1.00 92.31 84 THR A O 1
ATOM 628 N N . ALA A 1 85 ? 10.599 -8.533 1.166 1.00 96.62 85 ALA A N 1
ATOM 629 C CA . ALA A 1 85 ? 10.456 -9.596 0.178 1.00 96.62 85 ALA A CA 1
ATOM 630 C C . ALA A 1 85 ? 11.238 -9.306 -1.110 1.00 96.62 85 ALA A C 1
ATOM 632 O O . ALA A 1 85 ? 11.929 -10.191 -1.609 1.00 96.62 85 ALA A O 1
ATOM 633 N N . LEU A 1 86 ? 11.178 -8.068 -1.602 1.00 94.50 86 LEU A N 1
ATOM 634 C CA . LEU A 1 86 ? 11.945 -7.612 -2.761 1.00 94.50 86 LEU A CA 1
ATOM 635 C C . LEU A 1 86 ? 13.448 -7.614 -2.466 1.00 94.50 86 LEU A C 1
ATOM 637 O O . LEU A 1 86 ? 14.226 -8.177 -3.228 1.00 94.50 86 LEU A O 1
ATOM 641 N N . ALA A 1 87 ? 13.855 -7.029 -1.337 1.00 92.00 87 ALA A N 1
ATOM 642 C CA . ALA A 1 87 ? 15.263 -6.883 -0.974 1.00 92.00 87 ALA A CA 1
ATOM 643 C C . ALA A 1 87 ? 15.980 -8.226 -0.769 1.00 92.00 87 ALA A C 1
ATOM 645 O O . ALA A 1 87 ? 17.162 -8.343 -1.077 1.00 92.00 87 ALA A O 1
ATOM 646 N N . LEU A 1 88 ? 15.274 -9.227 -0.241 1.00 94.56 88 LEU A N 1
ATOM 647 C CA . LEU A 1 88 ? 15.832 -10.550 0.042 1.00 94.56 88 LEU A CA 1
ATOM 648 C C . LEU A 1 88 ? 15.469 -11.601 -1.018 1.00 94.56 88 LEU A C 1
ATOM 650 O O . LEU A 1 88 ? 15.800 -12.769 -0.835 1.00 94.56 88 LEU A O 1
ATOM 654 N N . GLY A 1 89 ? 14.761 -11.221 -2.089 1.00 95.81 89 GLY A N 1
ATOM 655 C CA . GLY A 1 89 ? 14.309 -12.160 -3.120 1.00 95.81 89 GLY A CA 1
ATOM 656 C C . GLY A 1 89 ? 13.462 -13.308 -2.559 1.00 95.81 89 GLY A C 1
ATOM 657 O O . GLY A 1 89 ? 13.625 -14.458 -2.962 1.00 95.81 89 GLY A O 1
ATOM 658 N N . LEU A 1 90 ? 12.596 -13.027 -1.577 1.00 97.00 90 LEU A N 1
ATOM 659 C CA . LEU A 1 90 ? 11.822 -14.068 -0.896 1.00 97.00 90 LEU A CA 1
ATOM 660 C C . LEU A 1 90 ? 10.833 -14.745 -1.849 1.00 97.00 90 LEU A C 1
ATOM 662 O O . LEU A 1 90 ? 10.223 -14.105 -2.704 1.00 97.00 90 LEU A O 1
ATOM 666 N N . SER A 1 91 ? 10.626 -16.046 -1.662 1.00 97.12 91 SER A N 1
ATOM 667 C CA . SER A 1 91 ? 9.689 -16.810 -2.484 1.00 97.12 91 SER A CA 1
ATOM 668 C C . SER A 1 91 ? 8.231 -16.399 -2.236 1.00 97.12 91 SER A C 1
ATOM 670 O O . SER A 1 91 ? 7.866 -15.933 -1.150 1.00 97.12 91 SER A O 1
ATOM 672 N N . VAL A 1 92 ? 7.363 -16.669 -3.217 1.00 96.62 92 VAL A N 1
ATOM 673 C CA . VAL A 1 92 ? 5.904 -16.479 -3.092 1.00 96.62 92 VAL A CA 1
ATOM 674 C C . VAL A 1 92 ? 5.333 -17.219 -1.874 1.00 96.62 92 VAL A C 1
ATOM 676 O O . VAL A 1 92 ? 4.420 -16.710 -1.228 1.00 96.62 92 VAL A O 1
ATOM 679 N N . GLN A 1 93 ? 5.916 -18.360 -1.487 1.00 97.44 93 GLN A N 1
ATOM 680 C CA . GLN A 1 93 ? 5.468 -19.134 -0.322 1.00 97.44 93 GLN A CA 1
ATOM 681 C C . GLN A 1 93 ? 5.752 -18.422 1.001 1.00 97.44 93 GLN A C 1
ATOM 683 O O . GLN A 1 93 ? 4.897 -18.410 1.885 1.00 97.44 93 GLN A O 1
ATOM 688 N N . VAL A 1 94 ? 6.907 -17.761 1.122 1.00 98.12 94 VAL A N 1
ATOM 689 C CA . VAL A 1 94 ? 7.233 -16.941 2.299 1.00 98.12 94 VAL A CA 1
ATOM 690 C C . VAL A 1 94 ? 6.343 -15.694 2.346 1.00 98.12 94 VAL A C 1
ATOM 692 O O . VAL A 1 94 ? 5.854 -15.324 3.413 1.00 98.12 94 VAL A O 1
ATOM 695 N N . ILE A 1 95 ? 6.052 -15.076 1.197 1.00 98.06 95 ILE A N 1
ATOM 696 C CA . ILE A 1 95 ? 5.128 -13.931 1.107 1.00 98.06 95 ILE A CA 1
ATOM 697 C C . ILE A 1 95 ? 3.705 -14.338 1.526 1.00 98.06 95 ILE A C 1
ATOM 699 O O . ILE A 1 95 ? 3.084 -13.651 2.342 1.00 98.06 95 ILE A O 1
ATOM 703 N N . ALA A 1 96 ? 3.203 -15.471 1.027 1.00 97.81 96 ALA A N 1
ATOM 704 C CA . ALA A 1 96 ? 1.894 -16.016 1.385 1.00 97.81 96 ALA A CA 1
ATOM 705 C C . ALA A 1 96 ? 1.816 -16.401 2.872 1.00 97.81 96 ALA A C 1
ATOM 707 O O . ALA A 1 96 ? 0.825 -16.101 3.539 1.00 97.81 96 ALA A O 1
ATOM 708 N N . ALA A 1 97 ? 2.877 -16.990 3.433 1.00 98.44 97 ALA A N 1
ATOM 709 C CA . ALA A 1 97 ? 2.978 -17.232 4.873 1.00 98.44 97 ALA A CA 1
ATOM 710 C C . ALA A 1 97 ? 2.961 -15.918 5.678 1.00 98.44 97 ALA A C 1
ATOM 712 O O . ALA A 1 97 ? 2.344 -15.844 6.741 1.00 98.44 97 ALA A O 1
ATOM 713 N N . GLY A 1 98 ? 3.572 -14.854 5.149 1.00 98.31 98 GLY A N 1
ATOM 714 C CA . GLY A 1 98 ? 3.498 -13.506 5.713 1.00 98.31 98 GLY A CA 1
ATOM 715 C C . GLY A 1 98 ? 2.070 -12.965 5.731 1.00 98.31 98 GLY A C 1
ATOM 716 O O . GLY A 1 98 ? 1.627 -12.447 6.755 1.00 98.31 98 GLY A O 1
ATOM 717 N N . ALA A 1 99 ? 1.313 -13.145 4.645 1.00 98.25 99 ALA A N 1
ATOM 718 C CA . ALA A 1 99 ? -0.108 -12.801 4.607 1.00 98.25 99 ALA A CA 1
ATOM 719 C C . ALA A 1 99 ? -0.926 -13.599 5.634 1.00 98.25 99 ALA A C 1
ATOM 721 O O . ALA A 1 99 ? -1.724 -13.002 6.354 1.00 98.25 99 ALA A O 1
ATOM 722 N N . TRP A 1 100 ? -0.687 -14.906 5.783 1.00 98.44 100 TRP A N 1
ATOM 723 C CA . TRP A 1 100 ? -1.339 -15.706 6.827 1.00 98.44 100 TRP A CA 1
ATOM 724 C C . TRP A 1 100 ? -1.041 -15.189 8.237 1.00 98.44 100 TRP A C 1
ATOM 726 O O . TRP A 1 100 ? -1.959 -15.069 9.049 1.00 98.44 100 TRP A O 1
ATOM 736 N N . TRP A 1 101 ? 0.208 -14.817 8.531 1.00 98.50 101 TRP A N 1
ATOM 737 C CA . TRP A 1 101 ? 0.556 -14.209 9.816 1.00 98.50 101 TRP A CA 1
ATOM 738 C C . TRP A 1 101 ? -0.154 -12.880 10.047 1.00 98.50 101 TRP A C 1
ATOM 740 O O . TRP A 1 101 ? -0.723 -12.656 11.116 1.00 98.50 101 TRP A O 1
ATOM 750 N N . MET A 1 102 ? -0.163 -12.006 9.042 1.00 98.56 102 MET A N 1
ATOM 751 C CA . MET A 1 102 ? -0.851 -10.720 9.129 1.00 98.56 102 MET A CA 1
ATOM 752 C C . MET A 1 102 ? -2.359 -10.907 9.312 1.00 98.56 102 MET A C 1
ATOM 754 O O . MET A 1 102 ? -2.959 -10.236 10.151 1.00 98.56 102 MET A O 1
ATOM 758 N N . ALA A 1 103 ? -2.963 -11.860 8.603 1.00 98.56 103 ALA A N 1
ATOM 759 C CA . ALA A 1 103 ? -4.353 -12.248 8.784 1.00 98.56 103 ALA A CA 1
ATOM 760 C C . ALA A 1 103 ? -4.638 -12.734 10.209 1.00 98.56 103 ALA A C 1
ATOM 762 O O . ALA A 1 103 ? -5.580 -12.254 10.839 1.00 98.56 103 ALA A O 1
ATOM 763 N N . ALA A 1 104 ? -3.812 -13.640 10.737 1.00 98.56 104 ALA A N 1
ATOM 764 C CA . ALA A 1 104 ? -3.978 -14.195 12.074 1.00 98.56 104 ALA A CA 1
ATOM 765 C C . ALA A 1 104 ? -3.861 -13.114 13.159 1.00 98.56 104 ALA A C 1
ATOM 767 O O . ALA A 1 104 ? -4.743 -12.993 14.010 1.00 98.56 104 ALA A O 1
ATOM 768 N N . VAL A 1 105 ? -2.817 -12.282 13.105 1.00 98.38 105 VAL A N 1
ATOM 769 C CA . VAL A 1 105 ? -2.577 -11.231 14.105 1.00 98.38 105 VAL A CA 1
ATOM 770 C C . VAL A 1 105 ? -3.664 -10.158 14.050 1.00 98.38 105 VAL A C 1
ATOM 772 O O . VAL A 1 105 ? -4.256 -9.822 15.076 1.00 98.38 105 VAL A O 1
ATOM 775 N N . LEU A 1 106 ? -3.976 -9.626 12.864 1.00 98.38 106 LEU A N 1
ATOM 776 C CA . LEU A 1 106 ? -5.000 -8.585 12.724 1.00 98.38 106 LEU A CA 1
ATOM 777 C C . LEU A 1 106 ? -6.404 -9.127 13.015 1.00 98.38 106 LEU A C 1
ATOM 779 O O . LEU A 1 106 ? -7.218 -8.425 13.618 1.00 98.38 106 LEU A O 1
ATOM 783 N N . GLY A 1 107 ? -6.669 -10.381 12.645 1.00 98.38 107 GLY A N 1
ATOM 784 C CA . GLY A 1 107 ? -7.900 -11.092 12.967 1.00 98.38 107 GLY A CA 1
ATOM 785 C C . GLY A 1 107 ? -8.069 -11.255 14.473 1.00 98.38 107 GLY A C 1
ATOM 786 O O . GLY A 1 107 ? -9.113 -10.886 15.010 1.00 98.38 107 GLY A O 1
ATOM 787 N N . LEU A 1 108 ? -7.023 -11.691 15.181 1.00 98.25 108 LEU A N 1
ATOM 788 C CA . LEU A 1 108 ? -7.030 -11.781 16.640 1.00 98.25 108 LEU A CA 1
ATOM 789 C C . LEU A 1 108 ? -7.319 -10.418 17.277 1.00 98.25 108 LEU A C 1
ATOM 791 O O . LEU A 1 108 ? -8.197 -10.319 18.136 1.00 98.25 108 LEU A O 1
ATOM 795 N N . ILE A 1 109 ? -6.649 -9.356 16.820 1.00 97.44 109 ILE A N 1
ATOM 796 C CA . ILE A 1 109 ? -6.869 -7.984 17.305 1.00 97.44 109 ILE A CA 1
ATOM 797 C C . ILE A 1 109 ? -8.312 -7.523 17.047 1.00 97.44 109 ILE A C 1
ATOM 799 O O . ILE A 1 109 ? -8.918 -6.876 17.905 1.00 97.44 109 ILE A O 1
ATOM 803 N N . ALA A 1 110 ? -8.890 -7.872 15.897 1.00 97.06 110 ALA A N 1
ATOM 804 C CA . ALA A 1 110 ? -10.265 -7.532 15.544 1.00 97.06 110 ALA A CA 1
ATOM 805 C C . ALA A 1 110 ? -11.306 -8.292 16.384 1.00 97.06 110 ALA A C 1
ATOM 807 O O . ALA A 1 110 ? -12.312 -7.707 16.801 1.00 97.06 110 ALA A O 1
ATOM 808 N N . LEU A 1 111 ? -11.077 -9.583 16.638 1.00 97.31 111 LEU A N 1
ATOM 809 C CA . LEU A 1 111 ? -11.972 -10.444 17.415 1.00 97.31 111 LEU A CA 1
ATOM 810 C C . LEU A 1 111 ? -11.988 -10.035 18.889 1.00 97.31 111 LEU A C 1
ATOM 812 O O . LEU A 1 111 ? -13.057 -9.820 19.458 1.00 97.31 111 LEU A O 1
ATOM 816 N N . THR A 1 112 ? -10.805 -9.834 19.468 1.00 96.75 112 THR A N 1
ATOM 817 C CA . THR A 1 112 ? -10.609 -9.449 20.878 1.00 96.75 112 THR A CA 1
ATOM 818 C C . THR A 1 112 ? -10.782 -7.953 21.136 1.00 96.75 112 THR A C 1
ATOM 820 O O . THR A 1 112 ? -10.868 -7.528 22.285 1.00 96.75 112 THR A O 1
ATOM 823 N N . ASN A 1 113 ? -10.842 -7.135 20.078 1.00 93.31 113 ASN A N 1
ATOM 824 C CA . ASN A 1 113 ? -10.890 -5.675 20.155 1.00 93.31 113 ASN A CA 1
ATOM 825 C C . ASN A 1 113 ? -9.666 -5.058 20.871 1.00 93.31 113 ASN A C 1
ATOM 827 O O . ASN A 1 113 ? -9.756 -3.971 21.451 1.00 93.31 113 ASN A O 1
ATOM 831 N N . LEU A 1 114 ? -8.502 -5.716 20.770 1.00 94.19 114 LEU A N 1
ATOM 832 C CA . LEU A 1 114 ? -7.218 -5.233 21.303 1.00 94.19 114 LEU A CA 1
ATOM 833 C C . LEU A 1 114 ? -6.768 -3.901 20.684 1.00 94.19 114 LEU A C 1
ATOM 835 O O . LEU A 1 114 ? -5.943 -3.199 21.261 1.00 94.19 114 LEU A O 1
ATOM 839 N N . ALA A 1 115 ? -7.360 -3.489 19.563 1.00 90.81 115 ALA A N 1
ATOM 840 C CA . ALA A 1 115 ? -7.119 -2.175 18.973 1.00 90.81 115 ALA A CA 1
ATOM 841 C C . ALA A 1 115 ? -7.516 -1.003 19.899 1.00 90.81 115 ALA A C 1
ATOM 843 O O . ALA A 1 115 ? -7.056 0.114 19.703 1.00 90.81 115 ALA A O 1
ATOM 844 N N . ARG A 1 116 ? -8.376 -1.212 20.909 1.00 90.19 116 ARG A N 1
ATOM 845 C CA . ARG A 1 116 ? -8.687 -0.165 21.900 1.00 90.19 116 ARG A CA 1
ATOM 846 C C . ARG A 1 116 ? -7.559 0.050 22.914 1.00 90.19 116 ARG A C 1
ATOM 848 O O . ARG A 1 116 ? -7.078 1.176 22.988 1.00 90.19 116 ARG A O 1
ATOM 855 N N . PRO A 1 117 ? -7.120 -0.964 23.686 1.00 91.81 117 PRO A N 1
ATOM 856 C CA . PRO A 1 117 ? -6.033 -0.773 24.646 1.00 91.81 117 PRO A CA 1
ATOM 857 C C . PRO A 1 117 ? -4.706 -0.411 23.967 1.00 91.81 117 PRO A C 1
ATOM 859 O O . PRO A 1 117 ? -3.951 0.395 24.500 1.00 91.81 117 PRO A O 1
ATOM 862 N N . LEU A 1 118 ? -4.447 -0.925 22.758 1.00 91.81 118 LEU A N 1
ATOM 863 C CA . LEU A 1 118 ? -3.240 -0.584 22.000 1.00 91.81 118 LEU A CA 1
ATOM 864 C C . LEU A 1 118 ? -3.207 0.880 21.529 1.00 91.81 118 LEU A C 1
ATOM 866 O O . LEU A 1 118 ? -2.131 1.370 21.198 1.00 91.81 118 LEU A O 1
ATOM 870 N N . ALA A 1 119 ? -4.337 1.595 21.519 1.00 89.25 119 ALA A N 1
ATOM 871 C CA . ALA A 1 119 ? -4.392 2.985 21.064 1.00 89.25 119 ALA A CA 1
ATOM 872 C C . ALA A 1 119 ? -3.502 3.918 21.902 1.00 89.25 119 ALA A C 1
ATOM 874 O O . ALA A 1 119 ? -2.981 4.899 21.377 1.00 89.25 119 ALA A O 1
ATOM 875 N N . GLY A 1 120 ? -3.274 3.591 23.181 1.00 89.75 120 GLY A N 1
ATOM 876 C CA . GLY A 1 120 ? -2.392 4.362 24.062 1.00 89.75 120 GLY A CA 1
ATOM 877 C C . GLY A 1 120 ? -0.929 4.401 23.603 1.00 89.75 120 GLY A C 1
ATOM 878 O O . GLY A 1 120 ? -0.225 5.356 23.913 1.00 89.75 120 GLY A O 1
ATOM 879 N N . LEU A 1 121 ? -0.483 3.413 22.817 1.00 91.44 121 LEU A N 1
ATOM 880 C CA . LEU A 1 121 ? 0.872 3.372 22.249 1.00 91.44 121 LEU A CA 1
ATOM 881 C C . LEU A 1 121 ? 1.050 4.327 21.059 1.00 91.44 121 LEU A C 1
ATOM 883 O O . LEU A 1 121 ? 2.175 4.618 20.662 1.00 91.44 121 LEU A O 1
ATOM 887 N N . PHE A 1 122 ? -0.052 4.822 20.490 1.00 91.88 122 PHE A N 1
ATOM 888 C CA . PHE A 1 122 ? -0.054 5.659 19.292 1.00 91.88 122 PHE A CA 1
ATOM 889 C C . PHE A 1 122 ? -0.788 6.981 19.562 1.00 91.88 122 PHE A C 1
ATOM 891 O O . PHE A 1 122 ? -1.823 7.254 18.947 1.00 91.88 122 PHE A O 1
ATOM 898 N N . PRO A 1 123 ? -0.282 7.832 20.481 1.00 91.00 123 PRO A N 1
ATOM 899 C CA . PRO A 1 123 ? -0.859 9.152 20.702 1.00 91.00 123 PRO A CA 1
ATOM 900 C C . PRO A 1 123 ? -0.787 9.995 19.421 1.00 91.00 123 PRO A C 1
ATOM 902 O O . PRO A 1 123 ? 0.019 9.734 18.526 1.00 91.00 123 PRO A O 1
ATOM 905 N N . ARG A 1 124 ? -1.587 11.067 19.344 1.00 88.25 124 ARG A N 1
ATOM 906 C CA . ARG A 1 124 ? -1.648 11.942 18.155 1.00 88.25 124 ARG A CA 1
ATOM 907 C C . ARG A 1 124 ? -0.269 12.405 17.677 1.00 88.25 124 ARG A C 1
ATOM 909 O O . ARG A 1 124 ? -0.032 12.409 16.478 1.00 88.25 124 ARG A O 1
ATOM 916 N N . ALA A 1 125 ? 0.648 12.737 18.589 1.00 92.75 125 ALA A N 1
ATOM 917 C CA . ALA A 1 125 ? 2.016 13.123 18.234 1.00 92.75 125 ALA A CA 1
ATOM 918 C C . ALA A 1 125 ? 2.756 12.021 17.449 1.00 92.75 125 ALA A C 1
ATOM 920 O O . ALA A 1 125 ? 3.367 12.304 16.421 1.00 92.75 125 ALA A O 1
ATOM 921 N N . VAL A 1 126 ? 2.630 10.761 17.879 1.00 89.94 126 VAL A N 1
ATOM 922 C CA . VAL A 1 126 ? 3.201 9.598 17.183 1.00 89.94 126 VAL A CA 1
ATOM 923 C C . VAL A 1 126 ? 2.537 9.417 15.821 1.00 89.94 126 VAL A C 1
ATOM 925 O O . VAL A 1 126 ? 3.236 9.271 14.824 1.00 89.94 126 VAL A O 1
ATOM 928 N N . VAL A 1 127 ? 1.205 9.519 15.743 1.00 87.88 127 VAL A N 1
ATOM 929 C CA . VAL A 1 127 ? 0.460 9.435 14.473 1.00 87.88 127 VAL A CA 1
ATOM 930 C C . VAL A 1 127 ? 0.924 10.494 13.465 1.00 87.88 127 VAL A C 1
ATOM 932 O O . VAL A 1 127 ? 1.189 10.159 12.311 1.00 87.88 127 VAL A O 1
ATOM 935 N N . ARG A 1 128 ? 1.084 11.754 13.889 1.00 90.00 128 ARG A N 1
ATOM 936 C CA . ARG A 1 128 ? 1.594 12.831 13.021 1.00 90.00 128 ARG A CA 1
ATOM 937 C C . ARG A 1 128 ? 3.040 12.587 12.593 1.00 90.00 128 ARG A C 1
ATOM 939 O O . ARG A 1 128 ? 3.357 12.795 11.426 1.00 90.00 128 ARG A O 1
ATOM 946 N N . GLY A 1 129 ? 3.883 12.079 13.494 1.00 89.62 129 GLY A N 1
ATOM 947 C CA . GLY A 1 129 ? 5.247 11.656 13.168 1.00 89.62 129 GLY A CA 1
ATOM 948 C C . GLY A 1 129 ? 5.288 10.551 12.108 1.00 89.62 129 GLY A C 1
ATOM 949 O O . GLY A 1 129 ? 6.046 10.653 11.147 1.00 89.62 129 GLY A O 1
ATOM 950 N N . ILE A 1 130 ? 4.422 9.538 12.221 1.00 84.94 130 ILE A N 1
ATOM 951 C CA . ILE A 1 130 ? 4.286 8.461 11.226 1.00 84.94 130 ILE A CA 1
ATOM 952 C C . ILE A 1 130 ? 3.834 9.018 9.872 1.00 84.94 130 ILE A C 1
ATOM 954 O O . ILE A 1 130 ? 4.397 8.644 8.847 1.00 84.94 130 ILE A O 1
ATOM 958 N N . GLN A 1 131 ? 2.843 9.915 9.853 1.00 86.19 131 GLN A N 1
ATOM 959 C CA . GLN A 1 131 ? 2.353 10.540 8.618 1.00 86.19 131 GLN A CA 1
ATOM 960 C C . GLN A 1 131 ? 3.451 11.361 7.925 1.00 86.19 131 GLN A C 1
ATOM 962 O O . GLN A 1 131 ? 3.653 11.207 6.720 1.00 86.19 131 GLN A O 1
ATOM 967 N N . LEU A 1 132 ? 4.197 12.175 8.682 1.00 89.44 132 LEU A N 1
ATOM 968 C CA . LEU A 1 132 ? 5.326 12.950 8.160 1.00 89.44 132 LEU A CA 1
ATOM 969 C C . LEU A 1 132 ? 6.440 12.034 7.635 1.00 89.44 132 LEU A C 1
ATOM 971 O O . LEU A 1 132 ? 6.921 12.226 6.521 1.00 89.44 132 LEU A O 1
ATOM 975 N N . GLY A 1 133 ? 6.815 11.016 8.413 1.00 85.69 133 GLY A N 1
ATOM 976 C CA . GLY A 1 133 ? 7.839 10.045 8.031 1.00 85.69 133 GLY A CA 1
ATOM 977 C C . GLY A 1 133 ? 7.462 9.262 6.773 1.00 85.69 133 GLY A C 1
ATOM 978 O O . GLY A 1 133 ? 8.291 9.093 5.884 1.00 85.69 133 GLY A O 1
ATOM 979 N N . LEU A 1 134 ? 6.199 8.843 6.647 1.00 78.69 134 LEU A N 1
ATOM 980 C CA . LEU A 1 134 ? 5.701 8.181 5.443 1.00 78.69 134 LEU A CA 1
ATOM 981 C C . LEU A 1 134 ? 5.742 9.114 4.226 1.00 78.69 134 LEU A C 1
ATOM 983 O O . LEU A 1 134 ? 6.168 8.685 3.157 1.00 78.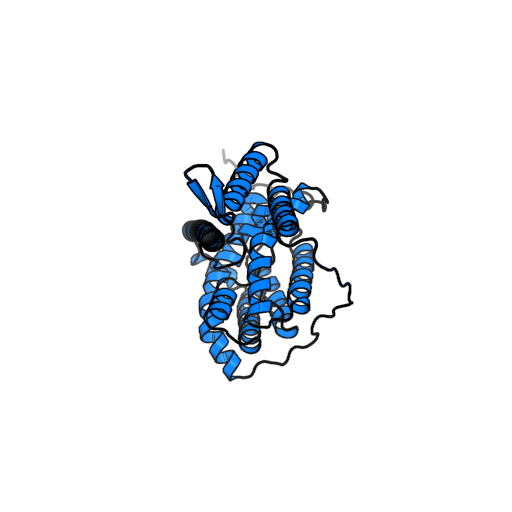69 134 LEU A O 1
ATOM 987 N N . GLY A 1 135 ? 5.348 10.381 4.388 1.00 83.25 135 GLY A N 1
ATOM 988 C CA . GLY A 1 135 ? 5.467 11.389 3.334 1.00 83.25 135 GLY A CA 1
ATOM 989 C C . GLY A 1 135 ? 6.915 11.569 2.871 1.00 83.25 135 GLY A C 1
ATOM 990 O O . GLY A 1 135 ? 7.194 11.504 1.676 1.00 83.25 135 GLY A O 1
ATOM 991 N N . ALA A 1 136 ? 7.856 11.692 3.812 1.00 88.06 136 ALA A N 1
ATOM 992 C CA . ALA A 1 136 ? 9.283 11.785 3.507 1.00 88.06 136 ALA A CA 1
ATOM 993 C C . ALA A 1 136 ? 9.813 10.530 2.788 1.00 88.06 136 ALA A C 1
ATOM 995 O O . ALA A 1 136 ? 10.555 10.645 1.814 1.00 88.06 136 ALA A O 1
ATOM 996 N N . LEU A 1 137 ? 9.392 9.330 3.202 1.00 78.94 137 LEU A N 1
ATOM 997 C CA . LEU A 1 137 ? 9.764 8.081 2.529 1.00 78.94 137 LEU A CA 1
ATOM 998 C C . LEU A 1 137 ? 9.246 8.008 1.087 1.00 78.94 137 LEU A C 1
ATOM 1000 O O . LEU A 1 137 ? 9.945 7.481 0.220 1.00 78.94 137 LEU A O 1
ATOM 1004 N N . LEU A 1 138 ? 8.056 8.546 0.806 1.00 81.50 138 LEU A N 1
ATOM 1005 C CA . LEU A 1 138 ? 7.533 8.629 -0.560 1.00 81.50 138 LEU A CA 1
ATOM 1006 C C . LEU A 1 138 ? 8.352 9.601 -1.419 1.00 81.50 138 LEU A C 1
ATOM 1008 O O . LEU A 1 138 ? 8.661 9.267 -2.560 1.00 81.50 138 LEU A O 1
ATOM 1012 N N . VAL A 1 139 ? 8.792 10.737 -0.863 1.00 85.69 139 VAL A N 1
ATOM 1013 C CA . VAL A 1 139 ? 9.713 11.667 -1.550 1.00 85.69 139 VAL A CA 1
ATOM 1014 C C . VAL A 1 139 ? 11.048 10.988 -1.861 1.00 85.69 139 VAL A C 1
ATOM 1016 O O . VAL A 1 139 ? 11.530 11.065 -2.988 1.00 85.69 139 VAL A O 1
ATOM 1019 N N . VAL A 1 140 ? 11.624 10.261 -0.898 1.00 83.31 140 VAL A N 1
ATOM 1020 C CA . VAL A 1 140 ? 12.866 9.495 -1.110 1.00 83.31 140 VAL A CA 1
ATOM 1021 C C . VAL A 1 140 ? 12.677 8.407 -2.171 1.00 83.31 140 VAL A C 1
ATOM 1023 O O . VAL A 1 140 ? 13.568 8.177 -2.986 1.00 83.31 140 VAL A O 1
ATOM 1026 N N . SER A 1 141 ? 11.522 7.740 -2.188 1.00 74.75 141 SER A N 1
ATOM 1027 C CA . SER A 1 141 ? 11.213 6.714 -3.191 1.00 74.75 141 SER A CA 1
ATOM 1028 C C . SER A 1 141 ? 11.093 7.323 -4.588 1.00 74.75 141 SER A C 1
ATOM 1030 O O . SER A 1 141 ? 11.709 6.817 -5.521 1.00 74.75 141 SER A O 1
ATOM 1032 N N . ALA A 1 142 ? 10.388 8.452 -4.722 1.00 79.62 142 ALA A N 1
ATOM 1033 C CA . ALA A 1 142 ? 10.297 9.198 -5.973 1.00 79.62 142 ALA A CA 1
ATOM 1034 C C . ALA A 1 142 ? 11.682 9.655 -6.460 1.00 79.62 142 ALA A C 1
ATOM 1036 O O . ALA A 1 142 ? 12.010 9.478 -7.630 1.00 79.62 142 ALA A O 1
ATOM 1037 N N . TRP A 1 143 ? 12.538 10.147 -5.558 1.00 83.56 143 TRP A N 1
ATOM 1038 C CA . TRP A 1 143 ? 13.921 10.507 -5.881 1.00 83.56 143 TRP A CA 1
ATOM 1039 C C . TRP A 1 143 ? 14.701 9.316 -6.448 1.00 83.56 143 TRP A C 1
ATOM 1041 O O . TRP A 1 143 ? 15.320 9.417 -7.503 1.00 83.56 143 TRP A O 1
ATOM 1051 N N . LYS A 1 144 ? 14.635 8.153 -5.792 1.00 78.56 144 LYS A N 1
ATOM 1052 C CA . LYS A 1 144 ? 15.286 6.931 -6.287 1.00 78.56 144 LYS A CA 1
ATOM 1053 C C . LYS A 1 144 ? 14.720 6.460 -7.627 1.00 78.56 144 LYS A C 1
ATOM 1055 O O . LYS A 1 144 ? 15.474 5.924 -8.423 1.00 78.56 144 LYS A O 1
ATOM 1060 N N . MET A 1 145 ? 13.434 6.666 -7.903 1.00 74.69 145 MET A N 1
ATOM 1061 C CA . MET A 1 145 ? 12.862 6.342 -9.216 1.00 74.69 145 MET A CA 1
ATOM 1062 C C . MET A 1 145 ? 13.384 7.270 -10.321 1.00 74.69 145 MET A C 1
ATOM 1064 O O . MET A 1 145 ? 13.608 6.807 -11.432 1.00 74.69 145 MET A O 1
ATOM 1068 N N . VAL A 1 146 ? 13.606 8.553 -10.020 1.00 78.06 146 VAL A N 1
ATOM 1069 C CA . VAL A 1 146 ? 14.122 9.536 -10.992 1.00 78.06 146 VAL A CA 1
ATOM 1070 C C . VAL A 1 146 ? 15.626 9.370 -11.235 1.00 78.06 146 VAL A C 1
ATOM 1072 O O . VAL A 1 146 ? 16.076 9.473 -12.374 1.00 78.06 146 VAL A O 1
ATOM 1075 N N . PHE A 1 147 ? 16.400 9.121 -10.176 1.00 75.81 147 PHE A N 1
ATOM 1076 C CA . PHE A 1 147 ? 17.869 9.162 -10.215 1.00 75.81 147 PHE A CA 1
ATOM 1077 C C . PHE A 1 147 ? 18.555 7.801 -10.050 1.00 75.81 147 PHE A C 1
ATOM 1079 O O . PHE A 1 147 ? 19.759 7.706 -10.253 1.00 75.81 147 PHE A O 1
ATOM 1086 N N . GLY A 1 148 ? 17.829 6.769 -9.622 1.00 64.94 148 GLY A N 1
ATOM 1087 C CA . GLY A 1 148 ? 18.387 5.477 -9.215 1.00 64.94 148 GLY A CA 1
ATOM 1088 C C . GLY A 1 148 ? 18.140 4.323 -10.184 1.00 64.94 148 GLY A C 1
ATOM 1089 O O . GLY A 1 148 ? 18.379 3.186 -9.790 1.00 64.94 148 GLY A O 1
ATOM 1090 N N . GLN A 1 149 ? 17.649 4.573 -11.403 1.00 58.97 149 GLN A N 1
ATOM 1091 C CA . GLN A 1 149 ? 17.536 3.532 -12.428 1.00 58.97 149 GLN A CA 1
ATOM 1092 C C . GLN A 1 149 ? 18.624 3.656 -13.495 1.00 58.97 149 GLN A C 1
ATOM 1094 O O . GLN A 1 149 ? 18.729 4.674 -14.181 1.00 58.97 149 GLN A O 1
ATOM 1099 N N . ASP A 1 150 ? 19.363 2.562 -13.665 1.00 50.78 150 ASP A N 1
ATOM 1100 C CA . ASP A 1 150 ? 20.136 2.254 -14.860 1.00 50.78 150 ASP A CA 1
ATOM 1101 C C . ASP A 1 150 ? 19.181 1.923 -16.036 1.00 50.78 150 ASP A C 1
ATOM 1103 O O . ASP A 1 150 ? 18.304 1.067 -15.926 1.00 50.78 150 ASP A O 1
ATOM 1107 N N . ALA A 1 151 ? 19.405 2.579 -17.181 1.00 48.66 151 ALA A N 1
ATOM 1108 C CA . ALA A 1 151 ? 19.287 1.997 -18.530 1.00 48.66 151 ALA A CA 1
ATOM 1109 C C . ALA A 1 151 ? 17.925 1.827 -19.263 1.00 48.66 151 ALA A C 1
ATOM 1111 O O . ALA A 1 151 ? 17.741 0.821 -19.943 1.00 48.66 151 ALA A O 1
ATOM 1112 N N . SER A 1 152 ? 17.018 2.816 -19.311 1.00 49.41 152 SER A N 1
ATOM 1113 C CA . SER A 1 152 ? 16.012 2.824 -20.416 1.00 49.41 152 SER A CA 1
ATOM 1114 C C . SER A 1 152 ? 15.661 4.185 -21.020 1.00 49.41 152 SER A C 1
ATOM 1116 O O . SER A 1 152 ? 15.306 4.256 -22.192 1.00 49.41 152 SER A O 1
ATOM 1118 N N . LEU A 1 153 ? 15.831 5.274 -20.270 1.00 53.53 153 LEU A N 1
ATOM 1119 C CA . LEU A 1 153 ? 15.675 6.653 -20.750 1.00 53.53 153 LEU A CA 1
ATOM 1120 C C . LEU A 1 153 ? 17.042 7.353 -20.852 1.00 53.53 153 LEU A C 1
ATOM 1122 O O . LEU A 1 153 ? 17.202 8.506 -20.457 1.00 53.53 153 LEU A O 1
ATOM 1126 N N . THR A 1 154 ? 18.052 6.609 -21.306 1.00 54.81 154 THR A N 1
ATOM 1127 C CA . THR A 1 154 ? 19.469 7.008 -21.343 1.00 54.81 154 THR A CA 1
ATOM 1128 C C . THR A 1 154 ? 19.804 7.988 -22.465 1.00 54.81 154 THR A C 1
ATOM 1130 O O . THR A 1 154 ? 20.952 8.413 -22.585 1.00 54.81 154 THR A O 1
ATOM 1133 N N . GLU A 1 155 ? 18.825 8.367 -23.285 1.00 65.50 155 GLU A N 1
ATOM 1134 C CA . GLU A 1 155 ? 19.001 9.477 -24.209 1.00 65.50 155 GLU A CA 1
ATOM 1135 C C . GLU A 1 155 ? 19.105 10.785 -23.420 1.00 65.50 155 GLU A C 1
ATOM 1137 O O . GLU A 1 155 ? 18.355 11.055 -22.477 1.00 65.50 155 GLU A O 1
ATOM 1142 N N . SER A 1 156 ? 20.093 11.595 -23.782 1.00 71.38 156 SER A N 1
ATOM 1143 C CA . SER A 1 156 ? 20.272 12.922 -23.210 1.00 71.38 156 SER A CA 1
ATOM 1144 C C . SER A 1 156 ? 19.773 13.956 -24.204 1.00 71.38 156 SER A C 1
ATOM 1146 O O . SER A 1 156 ? 20.029 13.866 -25.403 1.00 71.38 156 SER A O 1
ATOM 1148 N N . VAL A 1 157 ? 19.058 14.958 -23.705 1.00 74.31 157 VAL A N 1
ATOM 1149 C CA . VAL A 1 157 ? 18.750 16.144 -24.495 1.00 74.31 157 VAL A CA 1
ATOM 1150 C C . VAL A 1 157 ? 20.008 16.998 -24.509 1.00 74.31 157 VAL A C 1
ATOM 1152 O O . VAL A 1 157 ? 20.399 17.555 -23.481 1.00 74.31 157 VAL A O 1
ATOM 1155 N N . THR A 1 158 ? 20.660 17.073 -25.665 1.00 74.56 158 THR A N 1
ATOM 1156 C CA . THR A 1 158 ? 21.828 17.929 -25.883 1.00 74.56 158 THR A CA 1
ATOM 1157 C C . THR A 1 158 ? 21.383 19.295 -26.394 1.00 74.56 158 THR A C 1
ATOM 1159 O O . THR A 1 158 ? 20.931 19.431 -27.530 1.00 74.56 158 THR A O 1
ATOM 1162 N N . LEU A 1 159 ? 21.531 20.313 -25.553 1.00 75.69 159 LEU A N 1
ATOM 1163 C CA . LEU A 1 159 ? 21.513 21.723 -25.933 1.00 75.69 159 LEU A CA 1
ATOM 1164 C C . LEU A 1 159 ? 22.964 22.195 -26.151 1.00 75.69 159 LEU A C 1
ATOM 1166 O O . LEU A 1 159 ? 23.893 21.561 -25.640 1.00 75.69 159 LEU A O 1
ATOM 1170 N N . PRO A 1 160 ? 23.211 23.298 -26.882 1.00 74.56 160 PRO A N 1
ATOM 1171 C CA . PRO A 1 160 ? 24.567 23.814 -27.064 1.00 74.56 160 PRO A CA 1
ATOM 1172 C C . PRO A 1 160 ? 25.243 24.079 -25.706 1.00 74.56 160 PRO A C 1
ATOM 1174 O O . PRO A 1 160 ? 24.852 24.989 -24.980 1.00 74.56 160 PRO A O 1
ATOM 1177 N N . GLY A 1 161 ? 26.235 23.256 -25.347 1.00 78.50 161 GLY A N 1
ATOM 1178 C CA . GLY A 1 161 ? 26.984 23.357 -24.086 1.00 78.50 161 GLY A CA 1
ATOM 1179 C C . GLY A 1 161 ? 26.365 22.667 -22.859 1.00 78.50 161 GLY A C 1
ATOM 1180 O O . GLY A 1 161 ? 26.948 22.760 -21.782 1.00 78.50 161 GLY A O 1
ATOM 1181 N N . PHE A 1 162 ? 25.228 21.969 -22.983 1.00 78.88 162 PHE A N 1
ATOM 1182 C CA . PHE A 1 162 ? 24.586 21.283 -21.853 1.00 78.88 162 PHE A CA 1
ATOM 1183 C C . PHE A 1 162 ? 23.878 19.994 -22.286 1.00 78.88 162 PHE A C 1
ATOM 1185 O O . PHE A 1 162 ? 23.084 20.000 -23.222 1.00 78.88 162 PHE A O 1
ATOM 1192 N N . SER A 1 163 ? 24.120 18.892 -21.579 1.00 77.81 163 SER A N 1
ATOM 1193 C CA . SER A 1 163 ? 23.427 17.616 -21.790 1.00 77.81 163 SER A CA 1
ATOM 1194 C C . SER A 1 163 ? 22.648 17.246 -20.536 1.00 77.81 163 SER A C 1
ATOM 1196 O O . SER A 1 163 ? 23.242 17.137 -19.461 1.00 77.81 163 SER A O 1
ATOM 1198 N N . LEU A 1 164 ? 21.339 17.037 -20.670 1.00 80.94 164 LEU A N 1
ATOM 1199 C CA . LEU A 1 164 ? 20.465 16.664 -19.560 1.00 80.94 164 LEU A CA 1
ATOM 1200 C C . LEU A 1 164 ? 19.858 15.278 -19.808 1.00 80.94 164 LEU A C 1
ATOM 1202 O O . LEU A 1 164 ? 19.302 15.063 -20.886 1.00 80.94 164 LEU A O 1
ATOM 1206 N N . PRO A 1 165 ? 19.909 14.347 -18.841 1.00 82.88 165 PRO A N 1
ATOM 1207 C CA . PRO A 1 165 ? 19.210 13.071 -18.951 1.00 82.88 165 PRO A CA 1
ATOM 1208 C C . PRO A 1 165 ? 17.711 13.277 -19.189 1.00 82.88 165 PRO A C 1
ATOM 1210 O O . PRO A 1 165 ? 17.073 14.077 -18.496 1.00 82.88 165 PRO A O 1
ATOM 1213 N N . TRP A 1 166 ? 17.132 12.528 -20.130 1.00 81.06 166 TRP A N 1
ATOM 1214 C CA . TRP A 1 166 ? 15.700 12.590 -20.431 1.00 81.06 166 TRP A CA 1
ATOM 1215 C C . TRP A 1 166 ? 14.824 12.313 -19.199 1.00 81.06 166 TRP A C 1
ATOM 1217 O O . TRP A 1 166 ? 13.788 12.952 -19.016 1.00 81.06 166 TRP A O 1
ATOM 1227 N N . THR A 1 167 ? 15.276 11.447 -18.285 1.00 82.19 167 THR A N 1
ATOM 1228 C CA . THR A 1 167 ? 14.608 11.184 -16.996 1.00 82.19 167 THR A CA 1
ATOM 1229 C C . THR A 1 167 ? 14.371 12.452 -16.178 1.00 82.19 167 THR A C 1
ATOM 1231 O O . THR A 1 167 ? 13.283 12.638 -15.631 1.00 82.19 167 THR A O 1
ATOM 1234 N N . ILE A 1 168 ? 15.356 13.353 -16.121 1.00 84.38 168 ILE A N 1
ATOM 1235 C CA . ILE A 1 168 ? 15.256 14.610 -15.374 1.00 84.38 168 ILE A CA 1
ATOM 1236 C C . ILE A 1 168 ? 14.282 15.559 -16.072 1.00 84.38 168 ILE A C 1
ATOM 1238 O O . ILE A 1 168 ? 13.469 16.190 -15.399 1.00 84.38 168 ILE A O 1
ATOM 1242 N N . VAL A 1 169 ? 14.310 15.626 -17.408 1.00 86.62 169 VAL A N 1
ATOM 1243 C CA . VAL A 1 169 ? 13.361 16.436 -18.193 1.00 86.62 169 VAL A CA 1
ATOM 1244 C C . VAL A 1 169 ? 11.924 16.004 -17.907 1.00 86.62 169 VAL A C 1
ATOM 1246 O O . VAL A 1 169 ? 11.083 16.839 -17.575 1.00 86.62 169 VAL A O 1
ATOM 1249 N N . VAL A 1 170 ? 11.649 14.699 -17.973 1.00 88.12 170 VAL A N 1
ATOM 1250 C CA . VAL A 1 170 ? 10.318 14.138 -17.703 1.00 88.12 170 VAL A CA 1
ATOM 1251 C C . VAL A 1 170 ? 9.907 14.370 -16.250 1.00 88.12 170 VAL A C 1
ATOM 1253 O O . VAL A 1 170 ? 8.774 14.774 -16.002 1.00 88.12 170 VAL A O 1
ATOM 1256 N N . ALA A 1 171 ? 10.812 14.170 -15.289 1.00 88.25 171 ALA A N 1
ATOM 1257 C CA . ALA A 1 171 ? 10.523 14.368 -13.870 1.00 88.25 171 ALA A CA 1
ATOM 1258 C C . ALA A 1 171 ? 10.203 15.833 -13.536 1.00 88.25 171 ALA A C 1
ATOM 1260 O O . ALA A 1 171 ? 9.212 16.112 -12.859 1.00 88.25 171 ALA A O 1
ATOM 1261 N N . VAL A 1 172 ? 11.003 16.778 -14.040 1.00 89.88 172 VAL A N 1
ATOM 1262 C CA . VAL A 1 172 ? 10.758 18.218 -13.869 1.00 89.88 172 VAL A CA 1
ATOM 1263 C C . VAL A 1 172 ? 9.473 18.627 -14.585 1.00 89.88 172 VAL A C 1
ATOM 1265 O O . VAL A 1 172 ? 8.661 19.340 -14.000 1.00 89.88 172 VAL A O 1
ATOM 1268 N N . GLY A 1 173 ? 9.238 18.138 -15.805 1.00 92.19 173 GLY A N 1
ATOM 1269 C CA . GLY A 1 173 ? 7.998 18.376 -16.546 1.00 92.19 173 GLY A CA 1
ATOM 1270 C C . GLY A 1 173 ? 6.761 17.882 -15.792 1.00 92.19 173 GLY A C 1
ATOM 1271 O O . GLY A 1 173 ? 5.804 18.637 -15.624 1.00 92.19 173 GLY A O 1
ATOM 1272 N N . ALA A 1 174 ? 6.806 16.659 -15.258 1.00 91.94 174 ALA A N 1
ATOM 1273 C CA . ALA A 1 174 ? 5.741 16.092 -14.435 1.00 91.94 174 ALA A CA 1
ATOM 1274 C C . ALA A 1 174 ? 5.516 16.900 -13.149 1.00 91.94 174 ALA A C 1
ATOM 1276 O O . ALA A 1 174 ? 4.370 17.148 -12.780 1.00 91.94 174 ALA A O 1
ATOM 1277 N N . LEU A 1 175 ? 6.586 17.353 -12.484 1.00 92.25 175 LEU A N 1
ATOM 1278 C CA . LEU A 1 175 ? 6.490 18.178 -11.279 1.00 92.25 175 LEU A CA 1
ATOM 1279 C C . LEU A 1 175 ? 5.876 19.551 -11.576 1.00 92.25 175 LEU A C 1
ATOM 1281 O O . LEU A 1 175 ? 4.973 19.978 -10.865 1.00 92.25 175 LEU A O 1
ATOM 1285 N N . LEU A 1 176 ? 6.324 20.238 -12.628 1.00 94.81 176 LEU A N 1
ATOM 1286 C CA . LEU A 1 176 ? 5.758 21.528 -13.032 1.00 94.81 176 LEU A CA 1
ATOM 1287 C C . LEU A 1 176 ? 4.285 21.389 -13.422 1.00 94.81 176 LEU A C 1
ATOM 1289 O O . LEU A 1 176 ? 3.461 22.205 -13.010 1.00 94.81 176 LEU A O 1
ATOM 1293 N N . LEU A 1 177 ? 3.942 20.331 -14.160 1.00 94.94 177 LEU A N 1
ATOM 1294 C CA . LEU A 1 177 ? 2.564 20.017 -14.518 1.00 94.94 177 LEU A CA 1
ATOM 1295 C C . LEU A 1 177 ? 1.714 19.731 -13.275 1.00 94.94 177 LEU A C 1
ATOM 1297 O O . LEU A 1 177 ? 0.600 20.245 -13.166 1.00 94.94 177 LEU A O 1
ATOM 1301 N N . LEU A 1 178 ? 2.240 18.970 -12.311 1.00 92.69 178 LEU A N 1
ATOM 1302 C CA . LEU A 1 178 ? 1.586 18.728 -11.028 1.00 92.69 178 LEU A CA 1
ATOM 1303 C C . LEU A 1 178 ? 1.341 20.044 -10.283 1.00 92.69 178 LEU A C 1
ATOM 1305 O O . LEU A 1 178 ? 0.219 20.305 -9.873 1.00 92.69 178 LEU A O 1
ATOM 1309 N N . LEU A 1 179 ? 2.352 20.903 -10.139 1.00 94.94 179 LEU A N 1
ATOM 1310 C CA . LEU A 1 179 ? 2.221 22.179 -9.427 1.00 94.94 179 LEU A CA 1
ATOM 1311 C C . LEU A 1 179 ? 1.216 23.119 -10.110 1.00 94.94 179 LEU A C 1
ATOM 1313 O O . LEU A 1 179 ? 0.371 23.714 -9.440 1.00 94.94 179 LEU A O 1
ATOM 1317 N N . LEU A 1 180 ? 1.259 23.214 -11.441 1.00 95.94 180 LEU A N 1
ATOM 1318 C CA . LEU A 1 180 ? 0.323 24.021 -12.224 1.00 95.94 180 LEU A CA 1
ATOM 1319 C C . LEU A 1 180 ? -1.116 23.507 -12.091 1.00 95.94 180 LEU A C 1
ATOM 1321 O O . LEU A 1 180 ? -2.045 24.289 -11.884 1.00 95.94 180 LEU A O 1
ATOM 1325 N N . THR A 1 181 ? -1.310 22.192 -12.200 1.00 93.56 181 THR A N 1
ATOM 1326 C CA . THR A 1 181 ? -2.639 21.578 -12.086 1.00 93.56 181 THR A CA 1
ATOM 1327 C C . THR A 1 181 ? -3.160 21.615 -10.658 1.00 93.56 181 THR A C 1
ATOM 1329 O O . THR A 1 181 ? -4.341 21.876 -10.479 1.00 93.56 181 THR A O 1
ATOM 1332 N N . LEU A 1 182 ? -2.314 21.473 -9.638 1.00 92.31 182 LEU A N 1
ATOM 1333 C CA . LEU A 1 182 ? -2.699 21.701 -8.244 1.00 92.31 182 LEU A CA 1
ATOM 1334 C C . LEU A 1 182 ? -3.154 23.142 -8.007 1.00 92.31 182 LEU A C 1
ATOM 1336 O O . LEU A 1 182 ? -4.122 23.365 -7.284 1.00 92.31 182 LEU A O 1
ATOM 1340 N N . TRP A 1 183 ? -2.496 24.116 -8.640 1.00 93.06 183 TRP A N 1
ATOM 1341 C CA . TRP A 1 183 ? -2.881 25.519 -8.520 1.00 93.06 183 TRP A CA 1
ATOM 1342 C C . TRP A 1 183 ? -4.194 25.837 -9.248 1.00 93.06 183 TRP A C 1
ATOM 1344 O O . TRP A 1 183 ? -5.023 26.587 -8.732 1.00 93.06 183 TRP A O 1
ATOM 1354 N N . ARG A 1 184 ? -4.406 25.272 -10.444 1.00 94.06 184 ARG A N 1
ATOM 1355 C CA . ARG A 1 184 ? -5.538 25.637 -11.309 1.00 94.06 184 ARG A CA 1
ATOM 1356 C C . ARG A 1 184 ? -6.762 24.730 -11.166 1.00 94.06 184 ARG A C 1
ATOM 1358 O O . ARG A 1 184 ? -7.885 25.238 -11.229 1.00 94.06 184 ARG A O 1
ATOM 1365 N N . TRP A 1 185 ? -6.543 23.422 -11.021 1.00 92.38 185 TRP A N 1
ATOM 1366 C CA . TRP A 1 185 ? -7.538 22.341 -11.026 1.00 92.38 185 TRP A CA 1
ATOM 1367 C C . TRP A 1 185 ? -7.123 21.175 -10.094 1.00 92.38 185 TRP A C 1
ATOM 1369 O O . TRP A 1 185 ? -6.879 20.058 -10.566 1.00 92.38 185 TRP A O 1
ATOM 1379 N N . PRO A 1 186 ? -7.045 21.397 -8.767 1.00 88.19 186 PRO A N 1
ATOM 1380 C CA . PRO A 1 186 ? -6.485 20.418 -7.828 1.00 88.19 186 PRO A CA 1
ATOM 1381 C C . PRO A 1 186 ? -7.161 19.047 -7.897 1.00 88.19 186 PRO A C 1
ATOM 1383 O O . PRO A 1 186 ? -6.486 18.022 -7.811 1.00 88.19 186 PRO A O 1
ATOM 1386 N N . SER A 1 187 ? -8.469 19.025 -8.163 1.00 88.62 187 SER A N 1
ATOM 1387 C CA . SER A 1 187 ? -9.282 17.812 -8.232 1.00 88.62 187 SER A CA 1
ATOM 1388 C C . SER A 1 187 ? -8.921 16.843 -9.363 1.00 88.62 187 SER A C 1
ATOM 1390 O O . SER A 1 187 ? -9.301 15.683 -9.278 1.00 88.62 187 SER A O 1
ATOM 1392 N N . VAL A 1 188 ? -8.207 17.271 -10.410 1.00 91.75 188 VAL A N 1
ATOM 1393 C CA . VAL A 1 188 ? -7.817 16.402 -11.547 1.00 91.75 188 VAL A CA 1
ATOM 1394 C C . VAL A 1 188 ? -6.304 16.241 -11.698 1.00 91.75 188 VAL A C 1
ATOM 1396 O O . VAL A 1 188 ? -5.840 15.599 -12.637 1.00 91.75 188 VAL A O 1
ATOM 1399 N N . SER A 1 189 ? -5.529 16.825 -10.785 1.00 90.56 189 SER A N 1
ATOM 1400 C CA . SER A 1 189 ? -4.064 16.872 -10.851 1.00 90.56 189 SER A CA 1
ATOM 1401 C C . SER A 1 189 ? -3.423 15.482 -10.973 1.00 90.56 189 SER A C 1
ATOM 1403 O O . SER A 1 189 ? -2.598 15.260 -11.858 1.00 90.56 189 SER A O 1
ATOM 1405 N N . GLY A 1 190 ? -3.862 14.519 -10.154 1.00 89.00 190 GLY A N 1
ATOM 1406 C CA . GLY A 1 190 ? -3.382 13.134 -10.194 1.00 89.00 190 GLY A CA 1
ATOM 1407 C C . GLY A 1 190 ? -3.625 12.455 -11.544 1.00 89.00 190 GLY A C 1
ATOM 1408 O O . GLY A 1 190 ? -2.701 11.886 -12.124 1.00 89.00 190 GLY A O 1
ATOM 1409 N N . LEU A 1 191 ? -4.842 12.579 -12.086 1.00 91.81 191 LEU A N 1
ATOM 1410 C CA . LEU A 1 191 ? -5.183 12.055 -13.411 1.00 91.81 191 LEU A CA 1
ATOM 1411 C C . LEU A 1 191 ? -4.303 12.672 -14.507 1.00 91.81 191 LEU A C 1
ATOM 1413 O O . LEU A 1 191 ? -3.780 11.945 -15.347 1.00 91.81 191 LEU A O 1
ATOM 1417 N N . VAL A 1 192 ? -4.111 13.995 -14.493 1.00 93.94 192 VAL A N 1
ATOM 1418 C CA . VAL A 1 192 ? -3.311 14.691 -15.514 1.00 93.94 192 VAL A CA 1
ATOM 1419 C C . VAL A 1 192 ? -1.855 14.220 -15.503 1.00 93.94 192 VAL A C 1
ATOM 1421 O O . VAL A 1 192 ? -1.301 13.942 -16.565 1.00 93.94 192 VAL A O 1
ATOM 1424 N N . VAL A 1 193 ? -1.242 14.077 -14.326 1.00 91.69 193 VAL A N 1
ATOM 1425 C CA . VAL A 1 193 ? 0.154 13.621 -14.208 1.00 91.69 193 VAL A CA 1
ATOM 1426 C C . VAL A 1 193 ? 0.314 12.169 -14.662 1.00 91.69 193 VAL A C 1
ATOM 1428 O O . VAL A 1 193 ? 1.288 11.845 -15.341 1.00 91.69 193 VAL A O 1
ATOM 1431 N N . VAL A 1 194 ? -0.646 11.295 -14.350 1.00 91.25 194 VAL A N 1
ATOM 1432 C CA . VAL A 1 194 ? -0.611 9.903 -14.824 1.00 91.25 194 VAL A CA 1
ATOM 1433 C C . VAL A 1 194 ? -0.794 9.825 -16.338 1.00 91.25 194 VAL A C 1
ATOM 1435 O O . VAL A 1 194 ? -0.037 9.116 -16.996 1.00 91.25 194 VAL A O 1
ATOM 1438 N N . LEU A 1 195 ? -1.731 10.585 -16.914 1.00 93.56 195 LEU A N 1
ATOM 1439 C CA . LEU A 1 195 ? -1.906 10.649 -18.369 1.00 93.56 195 LEU A CA 1
ATOM 1440 C C . LEU A 1 195 ? -0.661 11.196 -19.072 1.00 93.56 195 LEU A C 1
ATOM 1442 O O . LEU A 1 195 ? -0.287 10.684 -20.125 1.00 93.56 195 LEU A O 1
ATOM 1446 N N . PHE A 1 196 ? 0.010 12.185 -18.478 1.00 93.88 196 PHE A N 1
ATOM 1447 C CA . PHE A 1 196 ? 1.302 12.662 -18.961 1.00 93.88 196 PHE A CA 1
ATOM 1448 C C . PHE A 1 196 ? 2.348 11.541 -18.960 1.00 93.88 196 PHE A C 1
ATOM 1450 O O . PHE A 1 196 ? 2.980 11.304 -19.986 1.00 93.88 196 PHE A O 1
ATOM 1457 N N . GLY A 1 197 ? 2.484 10.799 -17.856 1.00 90.25 197 GLY A N 1
ATOM 1458 C CA . GLY A 1 197 ? 3.406 9.664 -17.766 1.00 90.25 197 GLY A CA 1
ATOM 1459 C C . GLY A 1 197 ? 3.117 8.567 -18.797 1.00 90.25 197 GLY A C 1
ATOM 1460 O O . GLY A 1 197 ? 4.038 8.090 -19.455 1.00 90.25 197 GLY A O 1
ATOM 1461 N N . VAL A 1 198 ? 1.842 8.214 -18.998 1.00 90.75 198 VAL A N 1
ATOM 1462 C CA . VAL A 1 198 ? 1.418 7.259 -20.039 1.00 90.75 198 VAL A CA 1
ATOM 1463 C C . VAL A 1 198 ? 1.742 7.789 -21.436 1.00 90.75 198 VAL A C 1
ATOM 1465 O O . VAL A 1 198 ? 2.265 7.044 -22.259 1.00 90.75 198 VAL A O 1
ATOM 1468 N N . GLY A 1 199 ? 1.484 9.072 -21.703 1.00 93.12 199 GLY A N 1
ATOM 1469 C CA . GLY A 1 199 ? 1.806 9.707 -22.981 1.00 93.12 199 GLY A CA 1
ATOM 1470 C C . GLY A 1 199 ? 3.304 9.685 -23.284 1.00 93.12 199 GLY A C 1
ATOM 1471 O O . GLY A 1 199 ? 3.697 9.319 -24.388 1.00 93.12 199 GLY A O 1
ATOM 1472 N N . VAL A 1 200 ? 4.143 9.996 -22.290 1.00 90.00 200 VAL A N 1
ATOM 1473 C CA . VAL A 1 200 ? 5.606 9.889 -22.408 1.00 90.00 200 VAL A CA 1
ATOM 1474 C C . VAL A 1 200 ? 6.027 8.439 -22.652 1.00 90.00 200 VAL A C 1
ATOM 1476 O O . VAL A 1 200 ? 6.837 8.189 -23.540 1.00 90.00 200 VAL A O 1
ATOM 1479 N N . ALA A 1 201 ? 5.462 7.475 -21.921 1.00 87.81 201 ALA A N 1
ATOM 1480 C CA . ALA A 1 201 ? 5.788 6.062 -22.101 1.00 87.81 201 ALA A CA 1
ATOM 1481 C C . ALA A 1 201 ? 5.429 5.557 -23.509 1.00 87.81 201 ALA A C 1
ATOM 1483 O O . ALA A 1 201 ? 6.242 4.883 -24.133 1.00 87.81 201 ALA A O 1
ATOM 1484 N N . VAL A 1 202 ? 4.256 5.924 -24.035 1.00 91.06 202 VAL A N 1
ATOM 1485 C CA . VAL A 1 202 ? 3.832 5.575 -25.402 1.00 91.06 202 VAL A CA 1
ATOM 1486 C C . VAL A 1 202 ? 4.692 6.272 -26.454 1.00 91.06 202 VAL A C 1
ATOM 1488 O O . VAL A 1 202 ? 5.003 5.676 -27.479 1.00 91.06 202 VAL A O 1
ATOM 1491 N N . TYR A 1 203 ? 5.099 7.519 -26.214 1.00 89.25 203 TYR A N 1
ATOM 1492 C CA . TYR A 1 203 ? 5.994 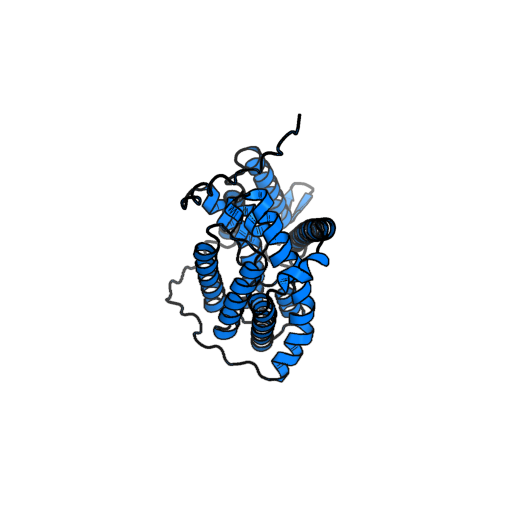8.236 -27.120 1.00 89.25 203 TYR A CA 1
ATOM 1493 C C . TYR A 1 203 ? 7.368 7.560 -27.224 1.00 89.25 203 TYR A C 1
ATOM 1495 O O . TYR A 1 203 ? 7.889 7.411 -28.324 1.00 89.25 203 TYR A O 1
ATOM 1503 N N . VAL A 1 204 ? 7.937 7.124 -26.095 1.00 84.88 204 VAL A N 1
ATOM 1504 C CA . VAL A 1 204 ? 9.274 6.511 -26.057 1.00 84.88 204 VAL A CA 1
ATOM 1505 C C . VAL A 1 204 ? 9.256 5.046 -26.499 1.00 84.88 204 VAL A C 1
ATOM 1507 O O . VAL A 1 204 ? 10.130 4.617 -27.246 1.00 84.88 204 VAL A O 1
ATOM 1510 N N . HIS A 1 205 ? 8.285 4.262 -26.031 1.00 85.75 205 HIS A N 1
ATOM 1511 C CA . HIS A 1 205 ? 8.266 2.806 -26.217 1.00 85.75 205 HIS A CA 1
ATOM 1512 C C . HIS A 1 205 ? 7.269 2.333 -27.284 1.00 85.75 205 HIS A C 1
ATOM 1514 O O . HIS A 1 205 ? 7.201 1.139 -27.571 1.00 85.75 205 HIS A O 1
ATOM 1520 N N . GLY A 1 206 ? 6.503 3.248 -27.880 1.00 89.38 206 GLY A N 1
ATOM 1521 C CA . GLY A 1 206 ? 5.402 2.923 -28.778 1.00 89.38 206 GLY A CA 1
ATOM 1522 C C . GLY A 1 206 ? 4.139 2.473 -28.039 1.00 89.38 206 GLY A C 1
ATOM 1523 O O . GLY A 1 206 ? 4.089 2.356 -26.812 1.00 89.38 206 GLY A O 1
ATOM 1524 N N . VAL A 1 207 ? 3.074 2.225 -28.804 1.00 90.88 207 VAL A N 1
ATOM 1525 C CA . VAL A 1 207 ? 1.838 1.645 -28.262 1.00 90.88 207 VAL A CA 1
ATOM 1526 C C . VAL A 1 207 ? 2.096 0.164 -27.962 1.00 90.88 207 VAL A C 1
ATOM 1528 O O . VAL A 1 207 ? 2.503 -0.559 -28.874 1.00 90.88 207 VAL A O 1
ATOM 1531 N N . PRO A 1 208 ? 1.863 -0.315 -26.726 1.00 87.69 208 PRO A N 1
ATOM 1532 C CA . PRO A 1 208 ? 2.078 -1.718 -26.402 1.00 87.69 208 PRO A CA 1
ATOM 1533 C C . PRO A 1 208 ? 1.128 -2.609 -27.208 1.00 87.69 208 PRO A C 1
ATOM 1535 O O . PRO A 1 208 ? -0.037 -2.263 -27.422 1.00 87.69 208 PRO A O 1
ATOM 1538 N N . HIS A 1 209 ? 1.607 -3.783 -27.620 1.00 89.38 209 HIS A N 1
ATOM 1539 C CA . HIS A 1 209 ? 0.745 -4.805 -28.205 1.00 89.38 209 HIS A CA 1
ATOM 1540 C C . HIS A 1 209 ? -0.284 -5.262 -27.162 1.00 89.38 209 HIS A C 1
ATOM 1542 O O . HIS A 1 209 ? 0.076 -5.705 -26.071 1.00 89.38 209 HIS A O 1
ATOM 1548 N N . LEU A 1 210 ? -1.571 -5.114 -27.485 1.00 87.69 210 LEU A N 1
ATOM 1549 C CA . LEU A 1 210 ? -2.670 -5.480 -26.597 1.00 87.69 210 LEU A CA 1
ATOM 1550 C C . LEU A 1 210 ? -3.172 -6.878 -26.942 1.00 87.69 210 LEU A C 1
ATOM 1552 O O . LEU A 1 210 ? -3.868 -7.070 -27.938 1.00 87.69 210 LEU A O 1
ATOM 1556 N N . GLU A 1 211 ? -2.860 -7.840 -26.082 1.00 88.38 211 GLU A N 1
ATOM 1557 C CA . GLU A 1 211 ? -3.440 -9.178 -26.134 1.00 88.38 211 GLU A CA 1
ATOM 1558 C C . GLU A 1 211 ? -4.511 -9.310 -25.051 1.00 88.38 211 GLU A C 1
ATOM 1560 O O . GLU A 1 211 ? -4.226 -9.367 -23.854 1.00 88.38 211 GLU A O 1
ATOM 1565 N N . LEU A 1 212 ? -5.774 -9.336 -25.475 1.00 88.44 212 LEU A N 1
ATOM 1566 C CA . LEU A 1 212 ? -6.899 -9.568 -24.576 1.00 88.44 212 LEU A CA 1
ATOM 1567 C C . LEU A 1 212 ? -7.137 -11.071 -24.460 1.00 88.44 212 LEU A C 1
ATOM 1569 O O . LEU A 1 212 ? -7.667 -11.699 -25.375 1.00 88.44 212 LEU A O 1
ATOM 1573 N N . SER A 1 213 ? -6.768 -11.639 -23.317 1.00 87.62 213 SER A N 1
ATOM 1574 C CA . SER A 1 213 ? -7.063 -13.029 -22.977 1.00 87.62 213 SER A CA 1
ATOM 1575 C C . SER A 1 213 ? -7.785 -13.108 -21.628 1.00 87.62 213 SER A C 1
ATOM 1577 O O . SER A 1 213 ? -7.475 -12.338 -20.712 1.00 87.62 213 SER A O 1
ATOM 1579 N N . PRO A 1 214 ? -8.774 -14.009 -21.469 1.00 88.19 214 PRO A N 1
ATOM 1580 C CA . PRO A 1 214 ? -9.357 -14.277 -20.162 1.00 88.19 214 PRO A CA 1
ATOM 1581 C C . PRO A 1 214 ? -8.286 -14.825 -19.215 1.00 88.19 214 PRO A C 1
ATOM 1583 O O . PRO A 1 214 ? -7.753 -15.912 -19.432 1.00 88.19 214 PRO A O 1
ATOM 1586 N N . ALA A 1 215 ? -7.989 -14.082 -18.152 1.00 87.62 215 ALA A N 1
ATOM 1587 C CA . ALA A 1 215 ? -7.078 -14.507 -17.100 1.00 87.62 215 ALA A CA 1
ATOM 1588 C C . ALA A 1 215 ? -7.863 -14.744 -15.809 1.00 87.62 215 ALA A C 1
ATOM 1590 O O . ALA A 1 215 ? -8.601 -13.873 -15.347 1.00 87.62 215 ALA A O 1
ATOM 1591 N N . TRP A 1 216 ? -7.682 -15.918 -15.208 1.00 89.38 216 TRP A N 1
ATOM 1592 C CA . TRP A 1 216 ? -8.321 -16.274 -13.944 1.00 89.38 216 TRP A CA 1
ATOM 1593 C C . TRP A 1 216 ? -7.312 -16.197 -12.799 1.00 89.38 216 TRP A C 1
ATOM 1595 O O . TRP A 1 216 ? -6.158 -16.596 -12.983 1.00 89.38 216 TRP A O 1
ATOM 1605 N N . PRO A 1 217 ? -7.708 -15.684 -11.622 1.00 89.38 217 PRO A N 1
ATOM 1606 C CA . PRO A 1 217 ? -6.849 -15.746 -10.453 1.00 89.38 217 PRO A CA 1
ATOM 1607 C C . PRO A 1 217 ? -6.654 -17.206 -10.040 1.00 89.38 217 PRO A C 1
ATOM 1609 O O . PRO A 1 217 ? -7.529 -18.055 -10.235 1.00 89.38 217 PRO A O 1
ATOM 1612 N N . VAL A 1 218 ? -5.519 -17.491 -9.412 1.00 89.62 218 VAL A N 1
ATOM 1613 C CA . VAL A 1 218 ? -5.319 -18.773 -8.737 1.00 89.62 218 VAL A CA 1
ATOM 1614 C C . VAL A 1 218 ? -6.347 -18.870 -7.611 1.00 89.62 218 VAL A C 1
ATOM 1616 O O . VAL A 1 218 ? -6.357 -18.042 -6.704 1.00 89.62 218 VAL A O 1
ATOM 1619 N N . LEU A 1 219 ? -7.233 -19.866 -7.676 1.00 87.19 219 LEU A N 1
ATOM 1620 C CA . LEU A 1 219 ? -8.310 -20.022 -6.691 1.00 87.19 219 LEU A CA 1
ATOM 1621 C C . LEU A 1 219 ? -7.792 -20.546 -5.347 1.00 87.19 219 LEU A C 1
ATOM 1623 O O . LEU A 1 219 ? -8.290 -20.143 -4.300 1.00 87.19 219 LEU A O 1
ATOM 1627 N N . LEU A 1 220 ? -6.799 -21.439 -5.389 1.00 90.19 220 LEU A N 1
ATOM 1628 C CA . LEU A 1 220 ? -6.153 -22.033 -4.221 1.00 90.19 220 LEU A CA 1
ATOM 1629 C C . LEU A 1 220 ? -4.653 -22.161 -4.489 1.00 90.19 220 LEU A C 1
ATOM 1631 O O . LEU A 1 220 ? -4.210 -23.036 -5.234 1.00 90.19 220 LEU A O 1
ATOM 1635 N N . ALA A 1 221 ? -3.874 -21.263 -3.901 1.00 90.88 221 ALA A N 1
ATOM 1636 C CA . ALA A 1 221 ? -2.425 -21.317 -3.940 1.00 90.88 221 ALA A CA 1
ATOM 1637 C C . ALA A 1 221 ? -1.903 -22.463 -3.055 1.00 90.88 221 ALA A C 1
ATOM 1639 O O . ALA A 1 221 ? -2.533 -22.807 -2.048 1.00 90.88 221 ALA A O 1
ATOM 1640 N N . PRO A 1 222 ? -0.742 -23.056 -3.391 1.00 90.75 222 PRO A N 1
ATOM 1641 C CA . PRO A 1 222 ? -0.144 -24.094 -2.566 1.00 90.75 222 PRO A CA 1
ATOM 1642 C C . PRO A 1 222 ? 0.132 -23.571 -1.155 1.00 90.75 222 PRO A C 1
ATOM 1644 O O . PRO A 1 222 ? 0.758 -22.523 -0.984 1.00 90.75 222 PRO A O 1
ATOM 1647 N N . PHE A 1 223 ? -0.311 -24.316 -0.143 1.00 94.81 223 PHE A N 1
ATOM 1648 C CA . PHE A 1 223 ? -0.138 -23.904 1.245 1.00 94.81 223 PHE A CA 1
ATOM 1649 C C . PHE A 1 223 ? 1.360 -23.859 1.626 1.00 94.81 223 PHE A C 1
ATOM 1651 O O . PHE A 1 223 ? 2.097 -24.784 1.262 1.00 94.81 223 PHE A O 1
ATOM 1658 N N . PRO A 1 224 ? 1.838 -22.818 2.338 1.00 95.94 224 PRO A N 1
ATOM 1659 C CA . PRO A 1 224 ? 3.249 -22.711 2.709 1.00 95.94 224 PRO A CA 1
ATOM 1660 C C . PRO A 1 224 ? 3.706 -23.828 3.655 1.00 95.94 224 PRO A C 1
ATOM 1662 O O . PRO A 1 224 ? 2.932 -24.348 4.461 1.00 95.94 224 PRO A O 1
ATOM 1665 N N . ARG A 1 225 ? 4.992 -24.183 3.594 1.00 95.94 225 ARG A N 1
ATOM 1666 C CA . ARG A 1 225 ? 5.604 -25.162 4.504 1.00 95.94 225 ARG A CA 1
ATOM 1667 C C . ARG A 1 225 ? 5.906 -24.513 5.855 1.00 95.94 225 ARG A C 1
ATOM 1669 O O . ARG A 1 225 ? 6.028 -23.297 5.965 1.00 95.94 225 ARG A O 1
ATOM 1676 N N . ALA A 1 226 ? 6.126 -25.327 6.887 1.00 94.75 226 ALA A N 1
ATOM 1677 C CA . ALA A 1 226 ? 6.464 -24.831 8.227 1.00 94.75 226 ALA A CA 1
ATOM 1678 C C . ALA A 1 226 ? 7.696 -23.897 8.241 1.00 94.75 226 ALA A C 1
ATOM 1680 O O . ALA A 1 226 ? 7.699 -22.887 8.944 1.00 94.75 226 ALA A O 1
ATOM 1681 N N . ALA A 1 227 ? 8.712 -24.191 7.422 1.00 95.19 227 ALA A N 1
ATOM 1682 C CA . ALA A 1 227 ? 9.893 -23.337 7.278 1.00 95.19 227 ALA A CA 1
ATOM 1683 C C . ALA A 1 227 ? 9.551 -21.943 6.716 1.00 95.19 227 ALA A C 1
ATOM 1685 O O . ALA A 1 227 ? 10.098 -20.943 7.183 1.00 95.19 227 ALA A O 1
ATOM 1686 N N . ASP A 1 228 ? 8.602 -21.868 5.777 1.00 97.62 228 ASP A N 1
ATOM 1687 C CA . ASP A 1 228 ? 8.150 -20.604 5.191 1.00 97.62 228 ASP A CA 1
ATOM 1688 C C . ASP A 1 228 ? 7.462 -19.730 6.249 1.00 97.62 228 ASP A C 1
ATOM 1690 O O . ASP A 1 228 ? 7.684 -18.523 6.293 1.00 97.62 228 ASP A O 1
ATOM 1694 N N . PHE A 1 229 ? 6.688 -20.335 7.159 1.00 98.12 229 PHE A N 1
ATOM 1695 C CA . PHE A 1 229 ? 6.062 -19.623 8.276 1.00 98.12 229 PHE A CA 1
ATOM 1696 C C . PHE A 1 229 ? 7.071 -19.049 9.264 1.00 98.12 229 PHE A C 1
ATOM 1698 O O . PHE A 1 229 ? 6.847 -17.949 9.770 1.00 98.12 229 PHE A O 1
ATOM 1705 N N . TRP A 1 230 ? 8.170 -19.751 9.541 1.00 97.38 230 TRP A N 1
ATOM 1706 C CA . TRP A 1 230 ? 9.206 -19.235 10.434 1.00 97.38 230 TRP A CA 1
ATOM 1707 C C . TRP A 1 230 ? 9.955 -18.048 9.817 1.00 97.38 230 TRP A C 1
ATOM 1709 O O . TRP A 1 230 ? 10.112 -17.002 10.456 1.00 97.38 230 TRP A O 1
ATOM 1719 N N . ALA A 1 231 ? 10.348 -18.175 8.547 1.00 97.50 231 ALA A N 1
ATOM 1720 C CA . ALA A 1 231 ? 10.957 -17.080 7.797 1.00 97.50 231 ALA A CA 1
ATOM 1721 C C . ALA A 1 231 ? 10.007 -15.876 7.703 1.00 97.50 231 ALA A C 1
ATOM 1723 O O . ALA A 1 231 ? 10.392 -14.745 7.988 1.00 97.50 231 ALA A O 1
ATOM 1724 N N . ALA A 1 232 ? 8.735 -16.115 7.383 1.00 97.94 232 ALA A N 1
ATOM 1725 C CA . ALA A 1 232 ? 7.733 -15.064 7.288 1.00 97.94 232 ALA A CA 1
ATOM 1726 C C . ALA A 1 232 ? 7.442 -14.387 8.631 1.00 97.94 232 ALA A C 1
ATOM 1728 O O . ALA A 1 232 ? 7.270 -13.172 8.672 1.00 97.94 232 ALA A O 1
ATOM 1729 N N . LEU A 1 233 ? 7.401 -15.131 9.739 1.00 97.81 233 LEU A N 1
ATOM 1730 C CA . LEU A 1 233 ? 7.191 -14.541 11.060 1.00 97.81 233 LEU A CA 1
ATOM 1731 C C . LEU A 1 233 ? 8.302 -13.536 11.378 1.00 97.81 233 LEU A C 1
ATOM 1733 O O . LEU A 1 233 ? 8.027 -12.386 11.719 1.00 97.81 233 LEU A O 1
ATOM 1737 N N . THR A 1 234 ? 9.548 -13.985 11.236 1.00 96.69 234 THR A N 1
ATOM 1738 C CA . THR A 1 234 ? 10.743 -13.248 11.654 1.00 96.69 234 THR A CA 1
ATOM 1739 C C . THR A 1 234 ? 11.070 -12.078 10.734 1.00 96.69 234 THR A C 1
ATOM 1741 O O . THR A 1 234 ? 11.310 -10.972 11.213 1.00 96.69 234 THR A O 1
ATOM 1744 N N . LEU A 1 235 ? 11.035 -12.300 9.419 1.00 95.56 235 LEU A N 1
ATOM 1745 C CA . LEU A 1 235 ? 11.443 -11.306 8.427 1.00 95.56 235 LEU A CA 1
ATOM 1746 C C . LEU A 1 235 ? 10.308 -10.359 8.031 1.00 95.56 235 LEU A C 1
ATOM 1748 O O . LEU A 1 235 ? 10.570 -9.211 7.675 1.00 95.56 235 LEU A O 1
ATOM 1752 N N . LEU A 1 236 ? 9.058 -10.834 8.053 1.00 97.44 236 LEU A N 1
ATOM 1753 C CA . LEU A 1 236 ? 7.926 -10.110 7.471 1.00 97.44 236 LEU A CA 1
ATOM 1754 C C . LEU A 1 236 ? 6.926 -9.641 8.526 1.00 97.44 236 LEU A C 1
ATOM 1756 O O . LEU A 1 236 ? 6.703 -8.442 8.663 1.00 97.44 236 LEU A O 1
ATOM 1760 N N . ALA A 1 237 ? 6.314 -10.555 9.276 1.00 97.38 237 ALA A N 1
ATOM 1761 C CA . ALA A 1 237 ? 5.183 -10.225 10.137 1.00 97.38 237 ALA A CA 1
ATOM 1762 C C . ALA A 1 237 ? 5.588 -9.380 11.353 1.00 97.38 237 ALA A C 1
ATOM 1764 O O . ALA A 1 237 ? 4.964 -8.350 11.607 1.00 97.38 237 ALA A O 1
ATOM 1765 N N . LEU A 1 238 ? 6.644 -9.771 12.079 1.00 95.88 238 LEU A N 1
ATOM 1766 C CA . LEU A 1 238 ? 7.120 -9.040 13.259 1.00 95.88 238 LEU A CA 1
ATOM 1767 C C . LEU A 1 238 ? 7.406 -7.551 12.982 1.00 95.88 238 LEU A C 1
ATOM 1769 O O . LEU A 1 238 ? 6.854 -6.719 13.704 1.00 95.88 238 LEU A O 1
ATOM 1773 N N . PRO A 1 239 ? 8.185 -7.167 11.949 1.00 92.12 239 PRO A N 1
ATOM 1774 C CA . PRO A 1 239 ? 8.390 -5.752 11.633 1.00 92.12 239 PRO A CA 1
ATOM 1775 C C . PRO A 1 239 ? 7.142 -5.077 11.040 1.00 92.12 239 PRO A C 1
ATOM 1777 O O . PRO A 1 239 ? 6.923 -3.881 11.244 1.00 92.12 239 PRO A O 1
ATOM 1780 N N . GLN A 1 240 ? 6.288 -5.820 10.329 1.00 95.75 240 GLN A N 1
ATOM 1781 C CA . GLN A 1 240 ? 5.115 -5.258 9.660 1.00 95.75 240 GLN A CA 1
ATOM 1782 C C . GLN A 1 240 ? 3.955 -4.953 10.621 1.00 95.75 240 GLN A C 1
ATOM 1784 O O . GLN A 1 240 ? 3.228 -3.988 10.387 1.00 95.75 240 GLN A O 1
ATOM 1789 N N . VAL A 1 241 ? 3.760 -5.720 11.699 1.00 96.00 241 VAL A N 1
ATOM 1790 C CA . VAL A 1 241 ? 2.634 -5.529 12.635 1.00 96.00 241 VAL A CA 1
ATOM 1791 C C . VAL A 1 241 ? 2.630 -4.132 13.278 1.00 96.00 241 VAL A C 1
ATOM 1793 O O . VAL A 1 241 ? 1.598 -3.457 13.174 1.00 96.00 241 VAL A O 1
ATOM 1796 N N . PRO A 1 242 ? 3.733 -3.635 13.878 1.00 92.06 242 PRO A N 1
ATOM 1797 C CA . PRO A 1 242 ? 3.776 -2.283 14.435 1.00 92.06 242 PRO A CA 1
ATOM 1798 C C . PRO A 1 242 ? 3.485 -1.213 13.383 1.00 92.06 242 PRO A C 1
ATOM 1800 O O . PRO A 1 242 ? 2.69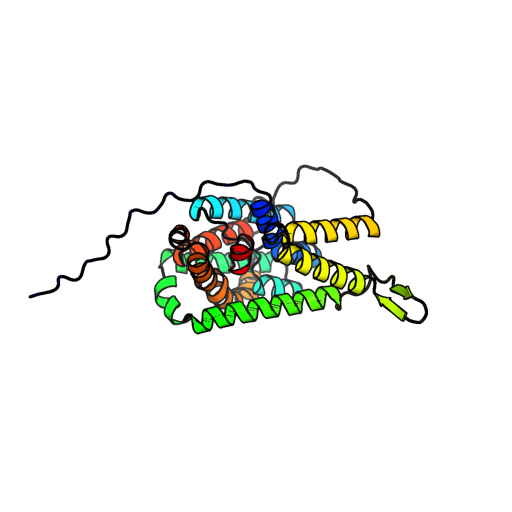4 -0.305 13.638 1.00 92.06 242 PRO A O 1
ATOM 1803 N N . LEU A 1 243 ? 4.058 -1.351 12.182 1.00 91.19 243 LEU A N 1
ATOM 1804 C CA . LEU A 1 243 ? 3.834 -0.418 11.078 1.00 91.19 243 LEU A CA 1
ATOM 1805 C C . LEU A 1 243 ? 2.368 -0.409 10.626 1.00 91.19 243 LEU A C 1
ATOM 1807 O O . LEU A 1 243 ? 1.805 0.654 10.365 1.00 91.19 243 LEU A O 1
ATOM 1811 N N . THR A 1 244 ? 1.731 -1.577 10.549 1.00 95.12 244 THR A N 1
ATOM 1812 C CA . THR A 1 244 ? 0.315 -1.699 10.185 1.00 95.12 244 THR A CA 1
ATOM 1813 C C . THR A 1 244 ? -0.578 -1.045 11.232 1.00 95.12 244 THR A C 1
ATOM 1815 O O . THR A 1 244 ? -1.476 -0.288 10.869 1.00 95.12 244 THR A O 1
ATOM 1818 N N . LEU A 1 245 ? -0.322 -1.267 12.524 1.00 94.56 245 LEU A N 1
ATOM 1819 C CA . LEU A 1 245 ? -1.069 -0.605 13.596 1.00 94.56 245 LEU A CA 1
ATOM 1820 C C . LEU A 1 245 ? -0.900 0.919 13.529 1.00 94.56 245 LEU A C 1
ATOM 1822 O O . LEU A 1 245 ? -1.884 1.655 13.473 1.00 94.56 245 LEU A O 1
ATOM 1826 N N . ALA A 1 246 ? 0.342 1.385 13.449 1.00 90.56 246 ALA A N 1
ATOM 1827 C CA . ALA A 1 246 ? 0.698 2.791 13.318 1.00 90.56 246 ALA A CA 1
ATOM 1828 C C . ALA A 1 246 ? -0.016 3.480 12.139 1.00 90.56 246 ALA A C 1
ATOM 1830 O O . ALA A 1 246 ? -0.762 4.444 12.322 1.00 90.56 246 ALA A O 1
ATOM 1831 N N . ASN A 1 247 ? 0.204 2.975 10.925 1.00 90.69 247 ASN A N 1
ATOM 1832 C CA . ASN A 1 247 ? -0.195 3.635 9.685 1.00 90.69 247 ASN A CA 1
ATOM 1833 C C . ASN A 1 247 ? -1.606 3.230 9.222 1.00 90.69 247 ASN A C 1
ATOM 1835 O O . ASN A 1 247 ? -2.496 4.065 9.047 1.00 90.69 247 ASN A O 1
ATOM 1839 N N . ALA A 1 248 ? -1.835 1.931 9.040 1.00 93.81 248 ALA A N 1
ATOM 1840 C CA . ALA A 1 248 ? -3.052 1.410 8.418 1.00 93.81 248 ALA A CA 1
ATOM 1841 C C . ALA A 1 248 ? -4.254 1.344 9.377 1.00 93.81 248 ALA A C 1
ATOM 1843 O O . ALA A 1 248 ? -5.389 1.201 8.925 1.00 93.81 248 ALA A O 1
ATOM 1844 N N . VAL A 1 249 ? -4.023 1.455 10.691 1.00 95.69 249 VAL A N 1
ATOM 1845 C CA . VAL A 1 249 ? -5.085 1.459 11.707 1.00 95.69 249 VAL A CA 1
ATOM 1846 C C . VAL A 1 249 ? -5.269 2.853 12.300 1.00 95.69 249 VAL A C 1
ATOM 1848 O O . VAL A 1 249 ? -6.283 3.496 12.030 1.00 95.69 249 VAL A O 1
ATOM 1851 N N . TYR A 1 250 ? -4.310 3.351 13.087 1.00 94.75 250 TYR A N 1
ATOM 1852 C CA . TYR A 1 250 ? -4.510 4.597 13.836 1.00 94.75 250 TYR A CA 1
ATOM 1853 C C . TYR A 1 250 ? -4.391 5.841 12.958 1.00 94.75 250 TYR A C 1
ATOM 1855 O O . TYR A 1 250 ? -5.304 6.663 12.975 1.00 94.75 250 TYR A O 1
ATOM 1863 N N . ALA A 1 251 ? -3.343 5.962 12.136 1.00 91.94 251 ALA A N 1
ATOM 1864 C CA . ALA A 1 251 ? -3.209 7.111 11.238 1.00 91.94 251 ALA A CA 1
ATOM 1865 C C . ALA A 1 251 ? -4.316 7.164 10.177 1.00 91.94 251 ALA A C 1
ATOM 1867 O O . ALA A 1 251 ? -4.776 8.247 9.824 1.00 91.94 251 ALA A O 1
ATOM 1868 N N . THR A 1 252 ? -4.776 6.006 9.697 1.00 93.69 252 THR A N 1
ATOM 1869 C CA . THR A 1 252 ? -5.892 5.921 8.743 1.00 93.69 252 THR A CA 1
ATOM 1870 C C . THR A 1 252 ? -7.219 6.314 9.394 1.00 93.69 252 THR A C 1
ATOM 1872 O O . THR A 1 252 ? -7.983 7.071 8.803 1.00 93.69 252 THR A O 1
ATOM 1875 N N . SER A 1 253 ? -7.490 5.858 10.623 1.00 94.69 253 SER A N 1
ATOM 1876 C CA . SER A 1 253 ? -8.694 6.265 11.361 1.00 94.69 253 SER A CA 1
ATOM 1877 C C . SER A 1 253 ? -8.675 7.761 11.710 1.00 94.69 253 SER A C 1
ATOM 1879 O O . SER A 1 253 ? -9.691 8.431 11.537 1.00 94.69 253 SER A O 1
ATOM 1881 N N . ASP A 1 254 ? -7.523 8.306 12.122 1.00 92.94 254 ASP A N 1
ATOM 1882 C CA . ASP A 1 254 ? -7.348 9.742 12.394 1.00 92.94 254 ASP A CA 1
ATOM 1883 C C . ASP A 1 254 ? -7.553 10.588 11.130 1.00 92.94 254 ASP A C 1
ATOM 1885 O O . ASP A 1 254 ? -8.337 11.537 11.144 1.00 92.94 254 ASP A O 1
ATOM 1889 N N . ALA A 1 255 ? -6.935 10.195 10.009 1.00 91.31 255 ALA A N 1
ATOM 1890 C CA . ALA A 1 255 ? -7.138 10.853 8.721 1.00 91.31 255 ALA A CA 1
ATOM 1891 C C . ALA A 1 255 ? -8.615 10.805 8.301 1.00 91.31 255 ALA A C 1
ATOM 1893 O O . ALA A 1 255 ? -9.183 11.830 7.933 1.00 91.31 255 ALA A O 1
ATOM 1894 N N . ALA A 1 256 ? -9.278 9.653 8.436 1.00 93.19 256 ALA A N 1
ATOM 1895 C CA . ALA A 1 256 ? -10.698 9.541 8.121 1.00 93.19 256 ALA A CA 1
ATOM 1896 C C . ALA A 1 256 ? -11.537 10.541 8.919 1.00 93.19 256 ALA A C 1
ATOM 1898 O O . ALA A 1 256 ? -12.350 11.256 8.335 1.00 93.19 256 ALA A O 1
ATOM 1899 N N . GLN A 1 257 ? -11.311 10.649 10.229 1.00 92.75 257 GLN A N 1
ATOM 1900 C CA . GLN A 1 257 ? -12.027 11.624 11.051 1.00 92.75 257 GLN A CA 1
ATOM 1901 C C . GLN A 1 257 ? -11.712 13.070 10.665 1.00 92.75 257 GLN A C 1
ATOM 1903 O O . GLN A 1 257 ? -12.615 13.905 10.665 1.00 92.75 257 GLN A O 1
ATOM 1908 N N . GLN A 1 258 ? -10.466 13.372 10.305 1.00 90.69 258 GLN A N 1
ATOM 1909 C CA . GLN A 1 258 ? -10.061 14.720 9.922 1.00 90.69 258 GLN A CA 1
ATOM 1910 C C . GLN A 1 258 ? -10.709 15.177 8.605 1.00 90.69 258 GLN A C 1
ATOM 1912 O O . GLN A 1 258 ? -11.226 16.293 8.543 1.00 90.69 258 GLN A O 1
ATOM 1917 N N . TYR A 1 259 ? -10.712 14.324 7.576 1.00 88.62 259 TYR A N 1
ATOM 1918 C CA . TYR A 1 259 ? -11.199 14.681 6.237 1.00 88.62 259 TYR A CA 1
ATOM 1919 C C . TYR A 1 259 ? -12.705 14.455 6.059 1.00 88.62 259 TYR A C 1
ATOM 1921 O O . TYR A 1 259 ? -13.382 15.268 5.434 1.00 88.62 259 TYR A O 1
ATOM 1929 N N . PHE A 1 260 ? -13.256 13.391 6.651 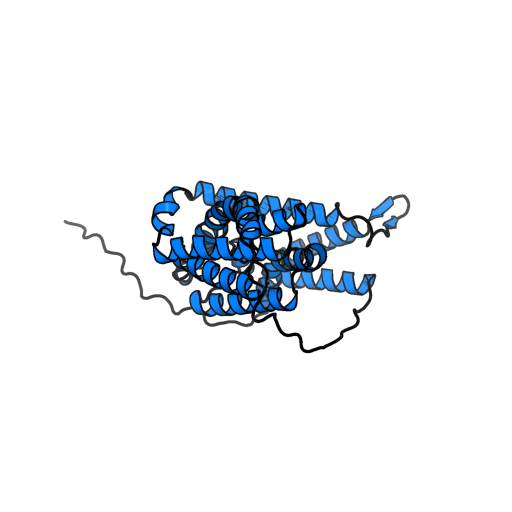1.00 89.25 260 PHE A N 1
ATOM 1930 C CA . PHE A 1 260 ? -14.646 12.970 6.426 1.00 89.25 260 PHE A CA 1
ATOM 1931 C C . PHE A 1 260 ? -15.567 13.185 7.639 1.00 89.25 260 PHE A C 1
ATOM 1933 O O . PHE A 1 260 ? -16.783 13.007 7.524 1.00 89.25 260 PHE A O 1
ATOM 1940 N N . LYS A 1 261 ? -15.028 13.615 8.790 1.00 90.12 261 LYS A N 1
ATOM 1941 C CA . LYS A 1 261 ? -15.787 14.004 9.995 1.00 90.12 261 LYS A CA 1
ATOM 1942 C C . LYS A 1 261 ? -16.817 12.938 10.399 1.00 90.12 261 LYS A C 1
ATOM 1944 O O . LYS A 1 261 ? -16.463 11.777 10.585 1.00 90.12 261 LYS A O 1
ATOM 1949 N N . GLU A 1 262 ? -18.094 13.303 10.518 1.00 88.75 262 GLU A N 1
ATOM 1950 C CA . GLU A 1 262 ? -19.191 12.405 10.910 1.00 88.75 262 GLU A CA 1
ATOM 1951 C C . GLU A 1 262 ? -19.331 11.178 9.995 1.00 88.75 262 GLU A C 1
ATOM 1953 O O . GLU A 1 262 ? -19.715 10.098 10.449 1.00 88.75 262 GLU A O 1
ATOM 1958 N N . GLN A 1 263 ? -18.961 11.301 8.717 1.00 87.50 263 GLN A N 1
ATOM 1959 C CA . GLN A 1 263 ? -19.043 10.201 7.753 1.00 87.50 263 GLN A CA 1
ATOM 1960 C C . GLN A 1 263 ? -18.020 9.095 8.072 1.00 87.50 263 GLN A C 1
ATOM 1962 O O . GLN A 1 263 ? -18.233 7.929 7.737 1.00 87.50 263 GLN A O 1
ATOM 1967 N N . ALA A 1 264 ? -16.946 9.425 8.799 1.00 92.00 264 ALA A N 1
ATOM 1968 C CA . ALA A 1 264 ? -15.897 8.492 9.205 1.00 92.00 264 ALA A CA 1
ATOM 1969 C C . ALA A 1 264 ? -16.286 7.565 10.366 1.00 92.00 264 ALA A C 1
ATOM 1971 O O . ALA A 1 264 ? -15.472 6.740 10.780 1.00 92.00 264 ALA A O 1
ATOM 1972 N N . VAL A 1 265 ? -17.529 7.625 10.866 1.00 92.75 265 VAL A N 1
ATOM 1973 C CA . VAL A 1 265 ? -18.025 6.781 11.975 1.00 92.75 265 VAL A CA 1
ATOM 1974 C C . VAL A 1 265 ? -17.784 5.281 11.752 1.00 92.75 265 VAL A C 1
ATOM 1976 O O . VAL A 1 265 ? -17.673 4.501 12.699 1.00 92.75 265 VAL A O 1
ATOM 1979 N N . ARG A 1 266 ? -17.686 4.852 10.487 1.00 93.94 266 ARG A N 1
ATOM 1980 C CA . ARG A 1 266 ? -17.447 3.455 10.117 1.00 93.94 266 ARG A CA 1
ATOM 1981 C C . ARG A 1 266 ? -15.969 3.069 10.065 1.00 93.94 266 ARG A C 1
ATOM 1983 O O . ARG A 1 266 ? -15.687 1.874 10.112 1.00 93.94 266 ARG A O 1
ATOM 1990 N N . VAL A 1 267 ? -15.049 4.027 9.985 1.00 95.56 267 VAL A N 1
ATOM 1991 C CA . VAL A 1 267 ? -13.602 3.810 9.834 1.00 95.56 267 VAL A CA 1
ATOM 1992 C C . VAL A 1 267 ? -12.953 3.704 11.215 1.00 95.56 267 VAL A C 1
ATOM 1994 O O . VAL A 1 267 ? -12.219 4.578 11.674 1.00 95.56 267 VAL A O 1
ATOM 1997 N N . THR A 1 268 ? -13.284 2.624 11.924 1.00 95.81 268 THR A N 1
ATOM 1998 C CA . THR A 1 268 ? -12.780 2.369 13.281 1.00 95.81 268 THR A CA 1
ATOM 1999 C C . THR A 1 268 ? -11.564 1.444 13.261 1.00 95.81 268 THR A C 1
ATOM 2001 O O . THR A 1 268 ? -11.491 0.570 12.391 1.00 95.81 268 THR A O 1
ATOM 2004 N N . PRO A 1 269 ? -10.656 1.540 14.254 1.00 96.25 269 PRO A N 1
ATOM 2005 C CA . PRO A 1 269 ? -9.502 0.650 14.362 1.00 96.25 269 PRO A CA 1
ATOM 2006 C C . PRO A 1 269 ? -9.858 -0.837 14.252 1.00 96.25 269 PRO A C 1
ATOM 2008 O O . PRO A 1 269 ? -9.248 -1.568 13.480 1.00 96.25 269 PRO A O 1
ATOM 2011 N N . ARG A 1 270 ? -10.921 -1.270 14.945 1.00 96.62 270 ARG A N 1
ATOM 2012 C CA . ARG A 1 270 ? -11.400 -2.660 14.912 1.00 96.62 270 ARG A CA 1
ATOM 2013 C C . ARG A 1 270 ? -11.846 -3.104 13.518 1.00 96.62 270 ARG A C 1
ATOM 2015 O O . ARG A 1 270 ? -11.596 -4.240 13.127 1.00 96.62 270 ARG A O 1
ATOM 2022 N N . ARG A 1 271 ? -12.549 -2.237 12.780 1.00 97.25 271 ARG A N 1
ATOM 2023 C CA . ARG A 1 271 ? -12.996 -2.566 11.421 1.00 97.25 271 ARG A CA 1
ATOM 2024 C C . ARG A 1 271 ? -11.816 -2.613 10.465 1.00 97.25 271 ARG A C 1
ATOM 2026 O O . ARG A 1 271 ? -11.743 -3.564 9.708 1.00 97.25 271 ARG A O 1
ATOM 2033 N N . LEU A 1 272 ? -10.899 -1.643 10.546 1.00 97.88 272 LEU A N 1
ATOM 2034 C CA . LEU A 1 272 ? -9.660 -1.619 9.753 1.00 97.88 272 LEU A CA 1
ATOM 2035 C C . LEU A 1 272 ? -8.845 -2.902 9.950 1.00 97.88 272 LEU A C 1
ATOM 2037 O O . LEU A 1 272 ? -8.427 -3.514 8.975 1.00 97.88 272 LEU A O 1
ATOM 2041 N N . THR A 1 273 ? -8.667 -3.372 11.188 1.00 98.00 273 THR A N 1
ATOM 2042 C CA . THR A 1 273 ? -7.979 -4.652 11.425 1.00 98.00 273 THR A CA 1
ATOM 2043 C C . THR A 1 273 ? -8.759 -5.843 10.867 1.00 98.00 273 THR A C 1
ATOM 2045 O O . THR A 1 273 ? -8.151 -6.751 10.311 1.00 98.00 273 THR A O 1
ATOM 2048 N N . ALA A 1 274 ? -10.093 -5.839 10.959 1.00 98.31 274 ALA A N 1
ATOM 2049 C CA . ALA A 1 274 ? -10.929 -6.928 10.452 1.00 98.31 274 ALA A CA 1
ATOM 2050 C C . ALA A 1 274 ? -10.884 -7.054 8.920 1.00 98.31 274 ALA A C 1
ATOM 2052 O O . ALA A 1 274 ? -10.670 -8.144 8.397 1.00 98.31 274 ALA A O 1
ATOM 2053 N N . THR A 1 275 ? -11.062 -5.954 8.188 1.00 98.25 275 THR A N 1
ATOM 2054 C CA . THR A 1 275 ? -11.031 -5.957 6.716 1.00 98.25 275 THR A CA 1
ATOM 2055 C C . THR A 1 275 ? -9.640 -6.263 6.183 1.00 98.25 275 THR A C 1
ATOM 2057 O O . THR A 1 275 ? -9.525 -7.003 5.211 1.00 98.25 275 THR A O 1
ATOM 2060 N N . MET A 1 276 ? -8.580 -5.772 6.836 1.00 98.31 276 MET A N 1
ATOM 2061 C CA . MET A 1 276 ? -7.213 -6.172 6.495 1.00 98.31 276 MET A CA 1
ATOM 2062 C C . MET A 1 276 ? -6.973 -7.656 6.764 1.00 98.31 276 MET A C 1
ATOM 2064 O O . MET A 1 276 ? -6.306 -8.301 5.962 1.00 98.31 276 MET A O 1
ATOM 2068 N N . ALA A 1 277 ? -7.520 -8.222 7.844 1.00 98.56 277 ALA A N 1
ATOM 2069 C CA . ALA A 1 277 ? -7.415 -9.656 8.092 1.00 98.56 277 ALA A CA 1
ATOM 2070 C C . ALA A 1 277 ? -8.066 -10.458 6.957 1.00 98.56 277 ALA A C 1
ATOM 2072 O O . ALA A 1 277 ? -7.418 -11.327 6.384 1.00 98.56 277 ALA A O 1
ATOM 2073 N N . VAL A 1 278 ? -9.292 -10.102 6.560 1.00 98.44 278 VAL A N 1
ATOM 2074 C CA . VAL A 1 278 ? -9.987 -10.729 5.421 1.00 98.44 278 VAL A CA 1
ATOM 2075 C C . VAL A 1 278 ? -9.194 -10.570 4.122 1.00 98.44 278 VAL A C 1
ATOM 2077 O O . VAL A 1 278 ? -9.011 -11.542 3.394 1.00 98.44 278 VAL A O 1
ATOM 2080 N N . GLY A 1 279 ? -8.674 -9.373 3.845 1.00 98.12 279 GLY A N 1
ATOM 2081 C CA . GLY A 1 279 ? -7.875 -9.128 2.647 1.00 98.12 279 GLY A CA 1
ATOM 2082 C C . GLY A 1 279 ? -6.577 -9.933 2.611 1.00 98.12 279 GLY A C 1
ATOM 2083 O O . GLY A 1 279 ? -6.201 -10.436 1.557 1.00 98.12 279 GLY A O 1
ATOM 2084 N N . ASN A 1 280 ? -5.918 -10.124 3.756 1.00 98.50 280 ASN A N 1
ATOM 2085 C CA . ASN A 1 280 ? -4.720 -10.959 3.832 1.00 98.50 280 ASN A CA 1
ATOM 2086 C C . ASN A 1 280 ? -5.035 -12.459 3.766 1.00 98.50 280 ASN A C 1
ATOM 2088 O O . ASN A 1 280 ? -4.237 -13.196 3.201 1.00 98.50 280 ASN A O 1
ATOM 2092 N N . ILE A 1 281 ? -6.194 -12.917 4.258 1.00 98.19 281 ILE A N 1
ATOM 2093 C CA . ILE A 1 281 ? -6.662 -14.294 4.015 1.00 98.19 281 ILE A CA 1
ATOM 2094 C C . ILE A 1 281 ? -6.836 -14.517 2.515 1.00 98.19 281 ILE A C 1
ATOM 2096 O O . ILE A 1 281 ? -6.335 -15.504 1.987 1.00 98.19 281 ILE A O 1
ATOM 2100 N N . LEU A 1 282 ? -7.506 -13.586 1.828 1.00 97.12 282 LEU A N 1
ATOM 2101 C CA . LEU A 1 282 ? -7.701 -13.666 0.384 1.00 97.12 282 LEU A CA 1
ATOM 2102 C C . LEU A 1 282 ? -6.356 -13.709 -0.346 1.00 97.12 282 LEU A C 1
ATOM 2104 O O . LEU A 1 282 ? -6.122 -14.625 -1.125 1.00 97.12 282 LEU A O 1
ATOM 2108 N N . ALA A 1 283 ? -5.451 -12.778 -0.035 1.00 96.75 283 ALA A N 1
ATOM 2109 C CA . ALA A 1 283 ? -4.117 -12.744 -0.625 1.00 96.75 283 ALA A CA 1
ATOM 2110 C C . ALA A 1 283 ? -3.341 -14.051 -0.393 1.00 96.75 283 ALA A C 1
ATOM 2112 O O . ALA A 1 283 ? -2.757 -14.591 -1.328 1.00 96.75 283 ALA A O 1
ATOM 2113 N N . ALA A 1 284 ? -3.365 -14.590 0.826 1.00 96.50 284 ALA A N 1
ATOM 2114 C CA . ALA A 1 284 ? -2.677 -15.834 1.148 1.00 96.50 284 ALA A CA 1
ATOM 2115 C C . ALA A 1 284 ? -3.284 -17.043 0.415 1.00 96.50 284 ALA A C 1
ATOM 2117 O O . ALA A 1 284 ? -2.550 -17.899 -0.075 1.00 96.50 284 ALA A O 1
ATOM 2118 N N . ALA A 1 285 ? -4.615 -17.099 0.314 1.00 94.94 285 ALA A N 1
ATOM 2119 C CA . ALA A 1 285 ? -5.337 -18.193 -0.327 1.00 94.94 285 ALA A CA 1
ATOM 2120 C C . ALA A 1 285 ? -5.186 -18.195 -1.852 1.00 94.94 285 ALA A C 1
ATOM 2122 O O . ALA A 1 285 ? -5.144 -19.266 -2.447 1.00 94.94 285 ALA A O 1
ATOM 2123 N N . THR A 1 286 ? -5.078 -17.027 -2.490 1.00 94.38 286 THR A N 1
ATOM 2124 C CA . THR A 1 286 ? -4.991 -16.915 -3.956 1.00 94.38 286 THR A CA 1
ATOM 2125 C C . THR A 1 286 ? -3.568 -16.697 -4.468 1.00 94.38 286 THR A C 1
ATOM 2127 O O . THR A 1 286 ? -3.373 -16.521 -5.671 1.00 94.38 286 THR A O 1
ATOM 2130 N N . GLY A 1 287 ? -2.564 -16.636 -3.585 1.00 92.44 287 GLY A N 1
ATOM 2131 C CA . GLY A 1 287 ? -1.203 -16.237 -3.963 1.00 92.44 287 GLY A CA 1
ATOM 2132 C C . GLY A 1 287 ? -1.165 -14.808 -4.513 1.00 92.44 287 GLY A C 1
ATOM 2133 O O . GLY A 1 287 ? -0.486 -14.532 -5.498 1.00 92.44 287 GLY A O 1
ATOM 2134 N N . GLY A 1 288 ? -1.988 -13.928 -3.940 1.00 93.94 288 GLY A N 1
ATOM 2135 C CA . GLY A 1 288 ? -2.047 -12.506 -4.253 1.00 93.94 288 GLY A CA 1
ATOM 2136 C C . GLY A 1 288 ? -1.090 -11.677 -3.396 1.00 93.94 288 GLY A C 1
ATOM 2137 O O . GLY A 1 288 ? -0.328 -12.187 -2.575 1.00 93.94 288 GLY A O 1
ATOM 2138 N N . VAL A 1 289 ? -1.146 -10.360 -3.579 1.00 95.75 289 VAL A N 1
ATOM 2139 C CA . VAL A 1 289 ? -0.318 -9.424 -2.815 1.00 95.75 289 VAL A CA 1
ATOM 2140 C C . VAL A 1 289 ? -0.900 -9.211 -1.408 1.00 95.75 289 VAL A C 1
ATOM 2142 O O . VAL A 1 289 ? -2.091 -8.928 -1.291 1.00 95.75 289 VAL A O 1
ATOM 2145 N N . PRO A 1 290 ? -0.106 -9.323 -0.327 1.00 97.31 290 PRO A N 1
ATOM 2146 C CA . PRO A 1 290 ? -0.570 -9.023 1.028 1.00 97.31 290 PRO A CA 1
ATOM 2147 C C . PRO A 1 290 ? -0.964 -7.543 1.167 1.00 97.31 290 PRO A C 1
ATOM 2149 O O . PRO A 1 290 ? -0.201 -6.663 0.761 1.00 97.31 290 PRO A O 1
ATOM 2152 N N . VAL A 1 291 ? -2.130 -7.251 1.753 1.00 97.19 291 VAL A N 1
ATOM 2153 C CA . VAL A 1 291 ? -2.748 -5.910 1.711 1.00 97.19 291 VAL A CA 1
ATOM 2154 C C . VAL A 1 291 ? -2.896 -5.238 3.078 1.00 97.19 291 VAL A C 1
ATOM 2156 O O . VAL A 1 291 ? -3.030 -5.878 4.118 1.00 97.19 291 VAL A O 1
ATOM 2159 N N . CYS A 1 292 ? -2.943 -3.912 3.076 1.00 96.31 292 CYS A N 1
ATOM 2160 C CA . CYS A 1 292 ? -3.342 -3.066 4.190 1.00 96.31 292 CYS A CA 1
ATOM 2161 C C . CYS A 1 292 ? -4.171 -1.871 3.713 1.00 96.31 292 CYS A C 1
ATOM 2163 O O . CYS A 1 292 ? -4.371 -1.666 2.518 1.00 96.31 292 CYS A O 1
ATOM 2165 N N . HIS A 1 293 ? -4.613 -1.053 4.663 1.00 94.50 293 HIS A N 1
ATOM 2166 C CA . HIS A 1 293 ? -5.098 0.299 4.393 1.00 94.50 293 HIS A CA 1
ATOM 2167 C C . HIS A 1 293 ? -3.958 1.323 4.506 1.00 94.50 293 HIS A C 1
ATOM 2169 O O . HIS A 1 293 ? -2.803 0.971 4.766 1.00 94.50 293 HIS A O 1
ATOM 2175 N N . GLY A 1 294 ? -4.258 2.603 4.321 1.00 85.19 294 GLY A N 1
ATOM 2176 C CA . GLY A 1 294 ? -3.281 3.671 4.500 1.00 85.19 294 GLY A CA 1
ATOM 2177 C C . GLY A 1 294 ? -3.928 5.046 4.542 1.00 85.19 294 GLY A C 1
ATOM 2178 O O . GLY A 1 294 ? -4.932 5.289 3.882 1.00 85.19 294 GLY A O 1
ATOM 2179 N N . SER A 1 295 ? -3.339 5.977 5.290 1.00 79.62 295 SER A N 1
ATOM 2180 C CA . SER A 1 295 ? -3.857 7.346 5.346 1.00 79.62 295 SER A CA 1
ATOM 2181 C C . SER A 1 295 ? -3.650 8.100 4.029 1.00 79.62 295 SER A C 1
ATOM 2183 O O . SER A 1 295 ? -4.492 8.908 3.667 1.00 79.62 295 SER A O 1
ATOM 2185 N N . GLY A 1 296 ? -2.564 7.815 3.297 1.00 74.00 296 GLY A N 1
ATOM 2186 C CA . GLY A 1 296 ? -2.227 8.518 2.051 1.00 74.00 296 GLY A CA 1
ATOM 2187 C C . GLY A 1 296 ? -3.222 8.280 0.910 1.00 74.00 296 GLY A C 1
ATOM 2188 O O . GLY A 1 296 ? -3.604 9.221 0.223 1.00 74.00 296 GLY A O 1
ATOM 2189 N N . GLY A 1 297 ? -3.694 7.043 0.743 1.00 74.38 297 GLY A N 1
ATOM 2190 C CA . GLY A 1 297 ? -4.719 6.745 -0.261 1.00 74.38 297 GLY A CA 1
ATOM 2191 C C . GLY A 1 297 ? -6.064 7.386 0.073 1.00 74.38 297 GLY A C 1
ATOM 2192 O O . GLY A 1 297 ? -6.728 7.939 -0.790 1.00 74.38 297 GLY A O 1
ATOM 2193 N N . LEU A 1 298 ? -6.412 7.445 1.362 1.00 81.50 298 LEU A N 1
ATOM 2194 C CA . LEU A 1 298 ? -7.637 8.095 1.821 1.00 81.50 298 LEU A CA 1
ATOM 2195 C C . LEU A 1 298 ? -7.635 9.608 1.532 1.00 81.50 298 LEU A C 1
ATOM 2197 O O . LEU A 1 298 ? -8.679 10.172 1.217 1.00 81.50 298 LEU A O 1
ATOM 2201 N N . THR A 1 299 ? -6.469 10.259 1.619 1.00 79.12 299 THR A N 1
ATOM 2202 C CA . THR A 1 299 ? -6.319 11.682 1.275 1.00 79.12 299 THR A CA 1
ATOM 2203 C C . THR A 1 299 ? -6.337 11.962 -0.219 1.00 79.12 299 THR A C 1
ATOM 2205 O O . THR A 1 299 ? -6.582 13.095 -0.597 1.00 79.12 299 THR A O 1
ATOM 2208 N N . ALA A 1 300 ? -6.118 10.960 -1.075 1.00 76.81 300 ALA A N 1
ATOM 2209 C CA . ALA A 1 300 ? -6.123 11.153 -2.526 1.00 76.81 300 ALA A CA 1
ATOM 2210 C C . ALA A 1 300 ? -7.500 11.578 -3.074 1.00 76.81 300 ALA A C 1
ATOM 2212 O O . ALA A 1 300 ? -7.591 12.116 -4.173 1.00 76.81 300 ALA A O 1
ATOM 2213 N N . HIS A 1 301 ? -8.567 11.348 -2.305 1.00 75.50 301 HIS A N 1
ATOM 2214 C CA . HIS A 1 301 ? -9.948 11.662 -2.671 1.00 75.50 301 HIS A CA 1
ATOM 2215 C C . HIS A 1 301 ? -10.450 13.014 -2.132 1.00 75.50 301 HIS A C 1
ATOM 2217 O O . HIS A 1 301 ? -11.636 13.314 -2.279 1.00 75.50 301 HIS A O 1
ATOM 2223 N N . TYR A 1 302 ? -9.587 13.803 -1.481 1.00 68.56 302 TYR A N 1
ATOM 2224 C CA . TYR A 1 302 ? -9.924 15.099 -0.885 1.00 68.56 302 TYR A CA 1
ATOM 2225 C C . TYR A 1 302 ? -9.056 16.214 -1.471 1.00 68.56 302 TYR A C 1
ATOM 2227 O O . TYR A 1 302 ? -9.639 17.226 -1.922 1.00 68.56 302 TYR A O 1
#

Foldseek 3Di:
DDDDDDDPPPDPQDDFDDDDDDLLQVLLQLLLCPQAVVLQVLCCVQQVFDSQLAVVLLVVLQVVCCVQQVARFHKHFLVQQSVLCNVVSPHLLLQLLLLLLLLVVLVVCLVVVVLVVCVVVAPPVNLVVLVVVVVVVVVVVLVCVLPVDPDDQQAWDDDPVDTHGVSVVLSVVLVVQLVVCCVPPVSNSSVVSVVSVVVVCCVRVNDDDDDDDDDDFQQFDDHHDPVSNVCSVVRPNVVSVVSQSSFQQPSQLVLCCVPVNSSSPSRHSSVQSNSLSVSSVSCSGRSYGRIHTGSSSSVSSD

Radius of gyration: 21.49 Å; chains: 1; bounding box: 57×55×68 Å

pLDDT: mean 87.58, std 13.37, range [36.16, 98.56]